Protein AF-A0A1A8Q5M9-F1 (afdb_monomer)

Foldseek 3Di:
DDDDDDDPDDPDDDDDDDDDDDDDDDDDDDDDDDDDPDDPPPPPPDDDDDVVVVVLVVLVVQLVVCVVVLVLVSNVVSLVVNCVVLVPPDPPCNVVSLVVNLVSVQSSLVSPPPRDPVNVVVSLVVSLVSDDVCNLVSLQVVLVVCVVVVNLVVSLVSLVVSLPDDDDDDDPVNVVSSVVSVVVNVVSVVVVVVVVVVVVD

Organism: NCBI:txid451742

Solvent-accessible surface area (backbone atoms only — not comparable to full-atom values): 12648 Å² total; per-residue (Å²): 136,89,82,89,76,89,84,90,73,83,94,78,80,86,86,80,81,88,83,89,87,88,86,85,89,83,84,90,81,91,75,91,72,84,84,68,88,73,78,75,76,89,73,68,88,72,80,86,70,57,71,66,61,53,52,51,52,52,48,53,51,51,27,52,53,25,51,77,68,69,35,31,67,62,20,48,60,47,53,71,65,54,61,66,62,76,70,54,88,49,87,84,62,46,62,64,53,52,53,50,51,48,54,50,52,51,55,36,47,77,63,28,97,79,60,43,73,67,59,51,51,54,49,51,55,56,52,39,72,72,36,80,89,50,24,67,58,48,42,52,52,50,26,52,56,30,47,78,72,68,37,55,69,62,23,39,50,45,31,54,56,54,64,70,62,82,78,82,82,81,44,75,70,54,49,55,50,48,52,50,39,52,53,52,33,54,49,48,53,49,53,55,50,52,52,58,53,58,77,72,108

Mean predicted aligned error: 15.14 Å

InterPro domains:
  IPR039495 TATA box-binding protein-associated factor RNA polymerase I subunit A [PF14929] (65-199)
  IPR052669 SL1/TIF-IB Complex Component [PTHR32122] (44-199)

pLDDT: mean 73.18, std 22.23, range [27.75, 96.19]

Secondary structure (DSSP, 8-state):
----------------------------------------------S---HHHHHHHHHHHHHHHHHHTT-HHHHHHHHHHGGGGGG---TTTHHHHHHHHHHHHHHHHHH-TT--HHHHHHHHHHHHTT-HHHHHHHHHHHHHHHHHTT-HHHHHHHHHHHHH---SS--HHHHHHHHHHHHHHHHHHHHHHHHHHHTT-

Sequence (201 aa):
MADLNDQVRDFSTVKNLDDGSDSSDRSCRKGHKSTLPLVKPLSVEMDKETGFRRSVQMCLEHIREAMLRHKWQEAADYMASYPQVLEDRNGATAVPYKEVVWRICTEILHHHPRATMESCNITYERMKHSGVKLYLTICLEHCFHLLLNGQMEEAKLQLSVAESWRYGKESATQHHKVQLIQAYRSLLDYIIWCDKRRTRS

Nearest PDB structures (foldseek):
  7wzb-assembly1_B  TM=4.831E-01  e=7.922E-02  Salmonella enterica subsp. enterica serovar Typhimurium str. LT2
  8bbe-assembly1_D  TM=4.565E-01  e=7.261E-01  Homo sapiens
  9e8q-assembly1_X  TM=3.858E-01  e=1.743E+00  Homo sapiens
  5ln3-assembly1_Q  TM=4.090E-01  e=1.280E+00  Homo sapiens
  8amz-assembly1_Q  TM=4.378E-01  e=5.144E+00  Spinacia oleracea

Radius of gyration: 25.18 Å; Cα contacts (8 Å, |Δi|>4): 103; chains: 1; bounding box: 59×55×72 Å

Structure (mmCIF, N/CA/C/O backbone):
data_AF-A0A1A8Q5M9-F1
#
_entry.id   AF-A0A1A8Q5M9-F1
#
loop_
_atom_site.group_PDB
_atom_site.id
_atom_site.type_symbol
_atom_site.label_atom_id
_atom_site.label_alt_id
_atom_site.label_comp_id
_atom_site.label_asym_id
_atom_site.label_entity_id
_atom_site.label_seq_id
_atom_site.pdbx_PDB_ins_code
_atom_site.Cartn_x
_atom_site.Cartn_y
_atom_site.Cartn_z
_atom_site.occupancy
_atom_site.B_iso_or_equiv
_atom_site.auth_seq_id
_atom_site.auth_comp_id
_atom_site.auth_asym_id
_atom_site.auth_atom_id
_atom_site.pdbx_PDB_model_num
ATOM 1 N N . MET A 1 1 ? 32.186 -30.981 33.862 1.00 32.88 1 MET A N 1
ATOM 2 C CA . MET A 1 1 ? 31.806 -30.217 35.066 1.00 32.88 1 MET A CA 1
ATOM 3 C C . MET A 1 1 ? 30.599 -29.379 34.675 1.00 32.88 1 MET A C 1
ATOM 5 O O . MET A 1 1 ? 30.730 -28.617 33.731 1.00 32.88 1 MET A O 1
ATOM 9 N N . ALA A 1 2 ? 29.479 -29.605 35.369 1.00 35.59 2 ALA A N 1
ATOM 10 C CA . ALA A 1 2 ? 28.149 -28.991 35.246 1.00 35.59 2 ALA A CA 1
ATOM 11 C C . ALA A 1 2 ? 27.324 -29.270 33.967 1.00 35.59 2 ALA A C 1
ATOM 13 O O . ALA A 1 2 ? 27.663 -28.870 32.859 1.00 35.59 2 ALA A O 1
ATOM 14 N N . ASP A 1 3 ? 26.229 -29.975 34.235 1.00 30.77 3 ASP A N 1
ATOM 15 C CA . ASP A 1 3 ? 25.086 -30.398 33.429 1.00 30.77 3 ASP A CA 1
ATOM 16 C C . ASP A 1 3 ? 23.878 -29.487 33.765 1.00 30.77 3 ASP A C 1
ATOM 18 O O . ASP A 1 3 ? 23.966 -28.702 34.714 1.00 30.77 3 ASP A O 1
ATOM 22 N N . LEU A 1 4 ? 22.750 -29.714 33.078 1.00 32.34 4 LEU A N 1
ATOM 23 C CA . LEU A 1 4 ? 21.374 -29.231 33.316 1.00 32.34 4 LEU A CA 1
ATOM 24 C C . LEU A 1 4 ? 21.011 -27.858 32.723 1.00 32.34 4 LEU A C 1
ATOM 26 O O . LEU A 1 4 ? 21.769 -26.903 32.813 1.00 32.34 4 LEU A O 1
ATOM 30 N N . ASN A 1 5 ? 19.799 -27.593 32.240 1.00 29.27 5 ASN A N 1
ATOM 31 C CA . ASN A 1 5 ? 18.652 -28.365 31.757 1.00 29.27 5 ASN A CA 1
ATOM 32 C C . ASN A 1 5 ? 17.639 -27.285 31.312 1.00 29.27 5 ASN A C 1
ATOM 34 O O . ASN A 1 5 ? 17.534 -26.250 31.966 1.00 29.27 5 ASN A O 1
ATOM 38 N N . ASP A 1 6 ? 16.903 -27.553 30.240 1.00 32.25 6 ASP A N 1
ATOM 39 C CA . ASP A 1 6 ? 15.482 -27.223 30.066 1.00 32.25 6 ASP A CA 1
ATOM 40 C C . ASP A 1 6 ? 14.952 -25.793 30.348 1.00 32.25 6 ASP A C 1
ATOM 42 O O . ASP A 1 6 ? 14.817 -25.343 31.489 1.00 32.25 6 ASP A O 1
ATOM 46 N N . GLN A 1 7 ? 14.500 -25.120 29.282 1.00 37.94 7 GLN A N 1
ATOM 47 C CA . GLN A 1 7 ? 13.365 -24.195 29.376 1.00 37.94 7 GLN A CA 1
ATOM 48 C C . GLN A 1 7 ? 12.666 -24.019 28.017 1.00 37.94 7 GLN A C 1
ATOM 50 O O . GLN A 1 7 ? 12.631 -22.939 27.430 1.00 37.94 7 GLN A O 1
ATOM 55 N N . VAL A 1 8 ? 12.061 -25.101 27.522 1.00 37.09 8 VAL A N 1
ATOM 56 C CA . VAL A 1 8 ? 10.823 -24.978 26.740 1.00 37.09 8 VAL A CA 1
ATOM 57 C C . VAL A 1 8 ? 9.700 -25.003 27.768 1.00 37.09 8 VAL A C 1
ATOM 59 O O . VAL A 1 8 ? 9.365 -26.057 28.298 1.00 37.09 8 VAL A O 1
ATOM 62 N N . ARG A 1 9 ? 9.161 -23.833 28.124 1.00 31.95 9 ARG A N 1
ATOM 63 C CA . ARG A 1 9 ? 8.032 -23.751 29.056 1.00 31.95 9 ARG A CA 1
ATOM 64 C C . ARG A 1 9 ? 6.846 -23.065 28.399 1.00 31.95 9 ARG A C 1
ATOM 66 O O . ARG A 1 9 ? 6.857 -21.860 28.162 1.00 31.95 9 ARG A O 1
ATOM 73 N N . ASP A 1 10 ? 5.850 -23.899 28.126 1.00 27.75 10 ASP A N 1
ATOM 74 C CA . ASP A 1 10 ? 4.465 -23.569 27.821 1.00 27.75 10 ASP A CA 1
ATOM 75 C C . ASP A 1 10 ? 3.952 -22.377 28.634 1.00 27.75 10 ASP A C 1
ATOM 77 O O . ASP A 1 10 ? 3.966 -22.382 29.868 1.00 27.75 10 ASP A O 1
ATOM 81 N N . PHE A 1 11 ? 3.395 -21.387 27.938 1.00 30.17 11 PHE A N 1
ATOM 82 C CA . PHE A 1 11 ? 2.503 -20.400 28.538 1.00 30.17 11 PHE A CA 1
ATOM 83 C C . PHE A 1 11 ? 1.057 -20.888 28.423 1.00 30.17 11 PHE A C 1
ATOM 85 O O . PHE A 1 11 ? 0.265 -20.400 27.622 1.00 30.17 11 PHE A O 1
ATOM 92 N N . SER A 1 12 ? 0.697 -21.848 29.270 1.00 31.64 12 SER A N 1
ATOM 93 C CA . SER A 1 12 ? -0.701 -22.111 29.608 1.00 31.64 12 SER A CA 1
ATOM 94 C C . SER A 1 12 ? -0.810 -22.575 31.056 1.00 31.64 12 SER A C 1
ATOM 96 O O . SER A 1 12 ? -0.779 -23.765 31.354 1.00 31.64 12 SER A O 1
ATOM 98 N N . THR A 1 13 ? -0.943 -21.633 31.987 1.00 30.05 13 THR A N 1
ATOM 99 C CA . THR A 1 13 ? -1.505 -21.911 33.315 1.00 30.05 13 THR A CA 1
ATOM 100 C C . THR A 1 13 ? -2.161 -20.640 33.849 1.00 30.05 13 THR A C 1
ATOM 102 O O . THR A 1 13 ? -1.522 -19.819 34.500 1.00 30.05 13 THR A O 1
ATOM 105 N N . VAL A 1 14 ? -3.456 -20.479 33.574 1.00 35.31 14 VAL A N 1
ATOM 106 C CA . VAL A 1 14 ? -4.343 -19.704 34.449 1.00 35.31 14 VAL A CA 1
ATOM 107 C C . VAL A 1 14 ? -4.934 -20.712 35.425 1.00 35.31 14 VAL A C 1
ATOM 109 O O . VAL A 1 14 ? -5.706 -21.587 35.041 1.00 35.31 14 VAL A O 1
ATOM 112 N N . LYS A 1 15 ? -4.491 -20.627 36.677 1.00 31.91 15 LYS A N 1
ATOM 113 C CA . LYS A 1 15 ? -4.998 -21.405 37.804 1.00 31.91 15 LYS A CA 1
ATOM 114 C C . LYS A 1 15 ? -6.204 -20.653 38.368 1.00 31.91 15 LYS A C 1
ATOM 116 O O . LYS A 1 15 ? -6.017 -19.605 38.973 1.00 31.91 15 LYS A O 1
ATOM 121 N N . ASN A 1 16 ? -7.405 -21.184 38.163 1.00 31.77 16 ASN A N 1
ATOM 122 C CA . ASN A 1 16 ? -8.579 -20.834 38.961 1.00 31.77 16 ASN A CA 1
ATOM 123 C C . ASN A 1 16 ? -8.826 -21.981 39.947 1.00 31.77 16 ASN A C 1
ATOM 125 O O . ASN A 1 16 ? -8.769 -23.150 39.563 1.00 31.77 16 ASN A O 1
ATOM 129 N N . LEU A 1 17 ? -9.006 -21.622 41.214 1.00 36.91 17 LEU A N 1
ATOM 130 C CA . LEU A 1 17 ? -9.397 -22.497 42.317 1.00 36.91 17 LEU A CA 1
ATOM 131 C C . LEU A 1 17 ? -10.910 -22.371 42.563 1.00 36.91 17 LEU A C 1
ATOM 133 O O . LEU A 1 17 ? -11.495 -21.357 42.181 1.00 36.91 17 LEU A O 1
ATOM 137 N N . ASP A 1 18 ? -11.432 -23.386 43.261 1.00 36.47 18 ASP A N 1
ATOM 138 C CA . ASP A 1 18 ? -12.775 -23.580 43.839 1.00 36.47 18 ASP A CA 1
ATOM 139 C C . ASP A 1 18 ? -13.879 -24.058 42.881 1.00 36.47 18 ASP A C 1
ATOM 141 O O . ASP A 1 18 ? -14.007 -23.573 41.763 1.00 36.47 18 ASP A O 1
ATOM 145 N N . ASP A 1 19 ? -14.735 -25.027 43.217 1.00 37.44 19 ASP A N 1
ATOM 146 C CA . ASP A 1 19 ? -14.956 -25.855 44.418 1.00 37.44 19 ASP A CA 1
ATOM 147 C C . ASP A 1 19 ? -15.785 -27.083 43.960 1.00 37.44 19 ASP A C 1
ATOM 149 O O . ASP A 1 19 ? -16.444 -27.036 42.916 1.00 37.44 19 ASP A O 1
ATOM 153 N N . GLY A 1 20 ? -15.701 -28.209 44.668 1.00 38.44 20 GLY A N 1
ATOM 154 C CA . GLY A 1 20 ? -16.233 -29.506 44.233 1.00 38.44 20 GLY A CA 1
ATOM 155 C C . GLY A 1 20 ? -17.737 -29.717 44.454 1.00 38.44 20 GLY A C 1
ATOM 156 O O . GLY A 1 20 ? -18.347 -29.076 45.298 1.00 38.44 20 GLY A O 1
ATOM 157 N N . SER A 1 21 ? -18.327 -30.678 43.730 1.00 42.91 21 SER A N 1
ATOM 158 C CA . SER A 1 21 ? -19.226 -31.706 44.289 1.00 42.91 21 SER A CA 1
ATOM 159 C C . SER A 1 21 ? -19.614 -32.746 43.226 1.00 42.91 21 SER A C 1
ATOM 161 O O . SER A 1 21 ? -19.643 -32.467 42.031 1.00 42.91 21 SER A O 1
ATOM 163 N N . ASP A 1 22 ? -19.863 -33.955 43.709 1.00 39.31 22 ASP A N 1
ATOM 164 C CA . ASP A 1 22 ? -19.863 -35.260 43.046 1.00 39.31 22 ASP A CA 1
ATOM 165 C C . ASP A 1 22 ? -21.234 -35.666 42.443 1.00 39.31 22 ASP A C 1
ATOM 167 O O . ASP A 1 22 ? -22.271 -35.112 42.812 1.00 39.31 22 ASP A O 1
ATOM 171 N N . SER A 1 23 ? -21.221 -36.719 41.608 1.00 39.75 23 SER A N 1
ATOM 172 C CA . SER A 1 23 ? -22.308 -37.689 41.330 1.00 39.75 23 SER A CA 1
ATOM 173 C C . SER A 1 23 ? -22.890 -37.800 39.898 1.00 39.75 23 SER A C 1
ATOM 175 O O . SER A 1 23 ? -23.807 -37.090 39.493 1.00 39.75 23 SER A O 1
ATOM 177 N N . SER A 1 24 ? -22.391 -38.840 39.212 1.00 38.19 24 SER A N 1
ATOM 178 C CA . SER A 1 24 ? -23.114 -39.973 38.581 1.00 38.19 24 SER A CA 1
ATOM 179 C C . SER A 1 24 ? -23.981 -39.822 37.307 1.00 38.19 24 SER A C 1
ATOM 181 O O . SER A 1 24 ? -25.087 -39.295 37.318 1.00 38.19 24 SER A O 1
ATOM 183 N N . ASP A 1 25 ? -23.490 -40.493 36.251 1.00 34.41 25 ASP A N 1
ATOM 184 C CA . ASP A 1 25 ? -24.157 -41.299 35.205 1.00 34.41 25 ASP A CA 1
ATOM 185 C C . ASP A 1 25 ? -25.451 -40.829 34.503 1.00 34.41 25 ASP A C 1
ATOM 187 O O . ASP A 1 25 ? -26.539 -40.855 35.075 1.00 34.41 25 ASP A O 1
ATOM 191 N N . ARG A 1 26 ? -25.369 -40.663 33.164 1.00 36.09 26 ARG A N 1
ATOM 192 C CA . ARG A 1 26 ? -26.078 -41.513 32.163 1.00 36.09 26 ARG A CA 1
ATOM 193 C C . ARG A 1 26 ? -25.866 -41.070 30.698 1.00 36.09 26 ARG A C 1
ATOM 195 O O . ARG A 1 26 ? -26.305 -40.014 30.269 1.00 36.09 26 ARG A O 1
ATOM 202 N N . SER A 1 27 ? -25.293 -41.997 29.923 1.00 37.00 27 SER A N 1
ATOM 203 C CA . SER A 1 27 ? -25.622 -42.403 28.539 1.00 37.00 27 SER A CA 1
ATOM 204 C C . SER A 1 27 ? -25.818 -41.368 27.406 1.00 37.00 27 SER A C 1
ATOM 206 O O . SER A 1 27 ? -26.839 -40.698 27.278 1.00 37.00 27 SER A O 1
ATOM 208 N N . CYS A 1 28 ? -24.895 -41.479 26.442 1.00 36.81 28 CYS A N 1
ATOM 209 C CA . CYS A 1 28 ? -24.876 -41.004 25.054 1.00 36.81 28 CYS A CA 1
ATOM 210 C C . CYS A 1 28 ? -26.212 -40.969 24.277 1.00 36.81 28 CYS A C 1
ATOM 212 O O . CYS A 1 28 ? -26.865 -41.995 24.092 1.00 36.81 28 CYS A O 1
ATOM 214 N N . ARG A 1 29 ? -26.466 -39.836 23.601 1.00 37.72 29 ARG A N 1
ATOM 215 C CA . ARG A 1 29 ? -27.081 -39.782 22.259 1.00 37.72 29 ARG A CA 1
ATOM 216 C C . ARG A 1 29 ? -26.337 -38.754 21.396 1.00 37.72 29 ARG A C 1
ATOM 218 O O . ARG A 1 29 ? -26.446 -37.552 21.610 1.00 37.72 29 ARG A O 1
ATOM 225 N N . LYS A 1 30 ? -25.548 -39.246 20.433 1.00 37.22 30 LYS A N 1
ATOM 226 C CA . LYS A 1 30 ? -24.819 -38.446 19.435 1.00 37.22 30 LYS A CA 1
ATOM 227 C C . LYS A 1 30 ? -25.792 -37.936 18.368 1.00 37.22 30 LYS A C 1
ATOM 229 O O . LYS A 1 30 ? -26.265 -38.715 17.550 1.00 37.22 30 LYS A O 1
ATOM 234 N N . GLY A 1 31 ? -26.047 -36.631 18.357 1.00 36.44 31 GLY A N 1
ATOM 235 C CA . GLY A 1 31 ? -26.540 -35.910 17.184 1.00 36.44 31 GLY A CA 1
ATOM 236 C C . GLY A 1 31 ? -25.404 -35.055 16.634 1.00 36.44 31 GLY A C 1
ATOM 237 O O . GLY A 1 31 ? -24.996 -34.095 17.284 1.00 36.44 31 GLY A O 1
ATOM 238 N N . HIS A 1 32 ? -24.859 -35.417 15.472 1.00 41.31 32 HIS A N 1
ATOM 239 C CA . HIS A 1 32 ? -23.840 -34.621 14.790 1.00 41.31 32 HIS A CA 1
ATOM 240 C C . HIS A 1 32 ? -24.455 -33.294 14.327 1.00 41.31 32 HIS A C 1
ATOM 242 O O . HIS A 1 32 ? -25.213 -33.258 13.361 1.00 41.31 32 HIS A O 1
ATOM 248 N N . LYS A 1 33 ? -24.123 -32.199 15.016 1.00 43.91 33 LYS A N 1
ATOM 249 C CA . LYS A 1 33 ? -24.292 -30.839 14.500 1.00 43.91 33 LYS A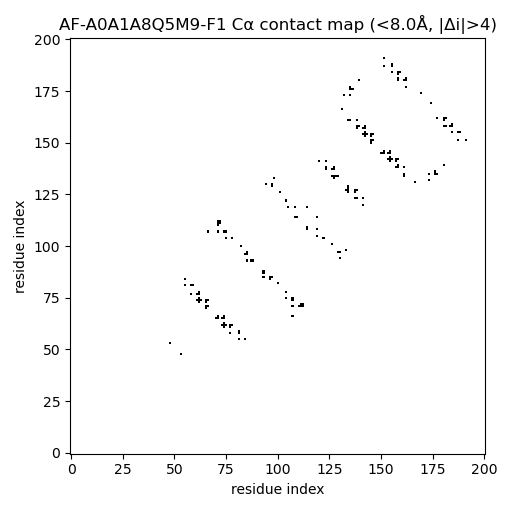 CA 1
ATOM 250 C C . LYS A 1 33 ? -22.951 -30.415 13.911 1.00 43.91 33 LYS A C 1
ATOM 252 O O . LYS A 1 33 ? -21.936 -30.454 14.598 1.00 43.91 33 LYS A O 1
ATOM 257 N N . SER A 1 34 ? -22.943 -30.080 12.626 1.00 39.75 34 SER A N 1
ATOM 258 C CA . SER A 1 34 ? -21.775 -29.562 11.917 1.00 39.75 34 SER A CA 1
ATOM 259 C C . SER A 1 34 ? -21.336 -28.234 12.539 1.00 39.75 34 SER A C 1
ATOM 261 O O . SER A 1 34 ? -22.009 -27.215 12.382 1.00 39.75 34 SER A O 1
ATOM 263 N N . THR A 1 35 ? -20.217 -28.255 13.257 1.00 41.69 35 THR A N 1
ATOM 264 C CA . THR A 1 35 ? -19.588 -27.074 13.854 1.00 41.69 35 THR A CA 1
ATOM 265 C C . THR A 1 35 ? -18.848 -26.291 12.771 1.00 41.69 35 THR A C 1
ATOM 267 O O . THR A 1 35 ? -17.643 -26.439 12.592 1.00 41.69 35 THR A O 1
ATOM 270 N N . LEU A 1 36 ? -19.568 -25.455 12.025 1.00 45.00 36 LEU A N 1
ATOM 271 C CA . LEU A 1 36 ? -18.945 -24.279 11.421 1.00 45.00 36 LEU A CA 1
ATOM 272 C C . LEU A 1 36 ? -18.659 -23.284 12.559 1.00 45.00 36 LEU A C 1
ATOM 274 O O . LEU A 1 36 ? -19.506 -23.150 13.449 1.00 45.00 36 LEU A O 1
ATOM 278 N N . PRO A 1 37 ? -17.500 -22.603 12.587 1.00 41.75 37 PRO A N 1
ATOM 279 C CA . PRO A 1 37 ? -17.214 -21.628 13.628 1.00 41.75 37 PRO A CA 1
ATOM 280 C C . PRO A 1 37 ? -18.185 -20.451 13.489 1.00 41.75 37 PRO A C 1
ATOM 282 O O . PRO A 1 37 ? -18.029 -19.575 12.641 1.00 41.75 37 PRO A O 1
ATOM 285 N N . LEU A 1 38 ? -19.220 -20.465 14.328 1.00 49.97 38 LEU A N 1
ATOM 286 C CA . LEU A 1 38 ? -20.135 -19.355 14.526 1.00 49.97 38 LEU A CA 1
ATOM 287 C C . LEU A 1 38 ? -19.316 -18.192 15.090 1.00 49.97 38 LEU A C 1
ATOM 289 O O . LEU A 1 38 ? -18.840 -18.245 16.226 1.00 49.97 38 LEU A O 1
ATOM 293 N N . VAL A 1 39 ? -19.118 -17.167 14.263 1.00 44.94 39 VAL A N 1
ATOM 294 C CA . VAL A 1 39 ? -18.532 -15.889 14.667 1.00 44.94 39 VAL A CA 1
ATOM 295 C C . VAL A 1 39 ? -19.320 -15.395 15.875 1.00 44.94 39 VAL A C 1
ATOM 297 O O . VAL A 1 39 ? -20.513 -15.115 15.766 1.00 44.94 39 VAL A O 1
ATOM 300 N N . LYS A 1 40 ? -18.668 -15.331 17.040 1.00 36.97 40 LYS A N 1
ATOM 301 C CA . LYS A 1 40 ? -19.260 -14.709 18.224 1.00 36.97 40 LYS A CA 1
ATOM 302 C C . LYS A 1 40 ? -19.557 -13.249 17.870 1.00 36.97 40 LYS A C 1
ATOM 304 O O . LYS A 1 40 ? -18.618 -12.552 17.476 1.00 36.97 40 LYS A O 1
ATOM 309 N N . PRO A 1 41 ? -20.806 -12.768 17.991 1.00 40.12 41 PRO A N 1
ATOM 310 C CA . PRO A 1 41 ? -21.040 -11.338 17.952 1.00 40.12 41 PRO A CA 1
ATOM 311 C C . PRO A 1 41 ? -20.251 -10.725 19.111 1.00 40.12 41 PRO A C 1
ATOM 313 O O . PRO A 1 41 ? -20.344 -11.175 20.253 1.00 40.12 41 PRO A O 1
ATOM 316 N N . LEU A 1 42 ? -19.434 -9.723 18.801 1.00 41.59 42 LEU A N 1
ATOM 317 C CA . LEU A 1 42 ? -18.805 -8.843 19.780 1.00 41.59 42 LEU A CA 1
ATOM 318 C C . LEU A 1 42 ? -19.899 -7.954 20.397 1.00 41.59 42 LEU A C 1
ATOM 320 O O . LEU A 1 42 ? -19.913 -6.751 20.195 1.00 41.59 42 LEU A O 1
ATOM 324 N N . SER A 1 43 ? -20.856 -8.537 21.123 1.00 43.47 43 SER A N 1
ATOM 325 C CA . SER A 1 43 ? -21.715 -7.770 22.025 1.00 43.47 43 SER A CA 1
ATOM 326 C C . SER A 1 43 ? -21.092 -7.831 23.412 1.00 43.47 43 SER A C 1
ATOM 328 O O . SER A 1 43 ? -21.506 -8.598 24.281 1.00 43.47 43 SER A O 1
ATOM 330 N N . VAL A 1 44 ? -20.031 -7.052 23.594 1.00 41.75 44 VAL A N 1
ATOM 331 C CA . VAL A 1 44 ? -19.704 -6.575 24.935 1.00 41.75 44 VAL A CA 1
ATOM 332 C C . VAL A 1 44 ? -20.807 -5.576 25.277 1.00 41.75 44 VAL A C 1
ATOM 334 O O . VAL A 1 44 ? -21.117 -4.707 24.467 1.00 41.75 44 VAL A O 1
ATOM 337 N N . GLU A 1 45 ? -21.468 -5.751 26.419 1.00 44.16 45 GLU A N 1
ATOM 338 C CA . GLU A 1 45 ? -22.417 -4.773 26.948 1.00 44.16 45 GLU A CA 1
ATOM 339 C C . GLU A 1 45 ? -21.702 -3.424 27.082 1.00 44.16 45 GLU A C 1
ATOM 341 O O . GLU A 1 45 ? -20.705 -3.298 27.792 1.00 44.16 45 GLU A O 1
ATOM 346 N N . MET A 1 46 ? -22.165 -2.428 26.328 1.00 39.16 46 MET A N 1
ATOM 347 C CA . MET A 1 46 ? -21.512 -1.126 26.239 1.00 39.16 46 MET A CA 1
ATOM 348 C C . MET A 1 46 ? -22.244 -0.117 27.107 1.00 39.16 46 MET A C 1
ATOM 350 O O . MET A 1 46 ? -23.290 0.422 26.733 1.00 39.16 46 MET A O 1
ATOM 354 N N . ASP A 1 47 ? -21.636 0.166 28.254 1.00 42.97 47 ASP A N 1
ATOM 355 C CA . ASP A 1 47 ? -21.843 1.403 28.992 1.00 42.97 47 ASP A CA 1
ATOM 356 C C . ASP A 1 47 ? -21.675 2.605 28.046 1.00 42.97 47 ASP A C 1
ATOM 358 O O . ASP A 1 47 ? -20.637 2.778 27.410 1.00 42.97 47 ASP A O 1
ATOM 362 N N . LYS A 1 48 ? -22.748 3.401 27.936 1.00 50.53 48 LYS A N 1
ATOM 363 C CA . LYS A 1 48 ? -22.898 4.706 27.255 1.00 50.53 48 LYS A CA 1
ATOM 364 C C . LYS A 1 48 ? -21.716 5.148 26.375 1.00 50.53 48 LYS A C 1
ATOM 366 O O . LYS A 1 48 ? -20.969 6.065 26.719 1.00 50.53 48 LYS A O 1
ATOM 371 N N . GLU A 1 49 ? -21.604 4.566 25.186 1.00 54.06 49 GLU A N 1
ATOM 372 C CA . GLU A 1 49 ? -20.747 5.124 24.143 1.00 54.06 49 GLU A CA 1
ATOM 373 C C . GLU A 1 49 ? -21.278 6.465 23.626 1.00 54.06 49 GLU A C 1
ATOM 375 O O . GLU A 1 49 ? -22.480 6.663 23.438 1.00 54.06 49 GLU A O 1
ATOM 380 N N . THR A 1 50 ? -20.359 7.394 23.359 1.00 63.78 50 THR A N 1
ATOM 381 C CA . THR A 1 50 ? -20.656 8.659 22.686 1.00 63.78 50 THR A CA 1
ATOM 382 C C . THR A 1 50 ? -21.209 8.382 21.283 1.00 63.78 50 THR A C 1
ATOM 384 O O . THR A 1 50 ? -20.733 7.487 20.586 1.00 63.78 50 THR A O 1
ATOM 387 N N . GLY A 1 51 ? -22.206 9.158 20.838 1.00 71.50 51 GLY A N 1
ATOM 388 C CA . GLY A 1 51 ? -22.900 8.918 19.560 1.00 71.50 51 GLY A CA 1
ATOM 389 C C . GLY A 1 51 ? -21.972 8.798 18.341 1.00 71.50 51 GLY A C 1
ATOM 390 O O . GLY A 1 51 ? -22.270 8.032 17.430 1.00 71.50 51 GLY A O 1
ATOM 391 N N . PHE A 1 52 ? -20.815 9.471 18.372 1.00 72.88 52 PHE A N 1
ATOM 392 C CA . PHE A 1 52 ? -19.780 9.387 17.337 1.00 72.88 52 PHE A CA 1
ATOM 393 C C . PHE A 1 52 ? -19.136 7.995 17.230 1.00 72.88 52 PHE A C 1
ATOM 395 O O . PHE A 1 52 ? -19.008 7.466 16.130 1.00 72.88 52 PHE A O 1
ATOM 402 N N . ARG A 1 53 ? -18.774 7.349 18.349 1.00 75.25 53 ARG A N 1
ATOM 403 C CA . ARG A 1 53 ? -18.207 5.987 18.298 1.00 75.25 53 ARG A CA 1
ATOM 404 C C . ARG A 1 53 ? -19.211 4.980 17.753 1.00 75.25 53 ARG A C 1
ATOM 406 O O . ARG A 1 53 ? -18.864 4.161 16.905 1.00 75.25 53 ARG A O 1
ATOM 413 N N . ARG A 1 54 ? -20.479 5.134 18.134 1.00 79.81 54 ARG A N 1
ATOM 414 C CA . ARG A 1 54 ? -21.568 4.309 17.611 1.00 79.81 54 ARG A CA 1
ATOM 415 C C . ARG A 1 54 ? -21.755 4.483 16.102 1.00 79.81 54 ARG A C 1
ATOM 417 O O . ARG A 1 54 ? -21.898 3.490 15.397 1.00 79.81 54 ARG A O 1
ATOM 424 N N . SER A 1 55 ? -21.728 5.714 15.583 1.00 81.31 55 SER A N 1
ATOM 425 C CA . SER A 1 55 ? -21.837 5.952 14.134 1.00 81.31 55 SER A CA 1
ATOM 426 C C . SER A 1 55 ? -20.646 5.400 13.354 1.00 81.31 55 SER A C 1
ATOM 428 O O . SER A 1 55 ? -20.820 4.858 12.266 1.00 81.31 55 SER A O 1
ATOM 430 N N . VAL A 1 56 ? -19.447 5.487 13.928 1.00 80.62 56 VAL A N 1
ATOM 431 C CA . VAL A 1 56 ? -18.220 4.925 13.354 1.00 80.62 56 VAL A CA 1
ATOM 432 C C . VAL A 1 56 ? -18.299 3.405 13.255 1.00 80.62 56 VAL A C 1
ATOM 434 O O . VAL A 1 56 ? -18.009 2.842 12.200 1.00 80.62 56 VAL A O 1
ATOM 437 N N . GLN A 1 57 ? -18.744 2.752 14.327 1.00 82.75 57 GLN A N 1
ATOM 438 C CA . GLN A 1 57 ? -18.925 1.306 14.366 1.00 82.75 57 GLN A CA 1
ATOM 439 C C . GLN A 1 57 ? -19.958 0.839 13.330 1.00 82.75 57 GLN A C 1
ATOM 441 O O . GLN A 1 57 ? -19.687 -0.091 12.572 1.00 82.75 57 GLN A O 1
ATOM 446 N N . MET A 1 58 ? -21.098 1.532 13.221 1.00 86.56 58 MET A N 1
ATOM 447 C CA . MET A 1 58 ? -22.105 1.235 12.192 1.00 86.56 58 MET A CA 1
ATOM 448 C C . MET A 1 58 ? -21.555 1.423 10.771 1.00 86.56 58 MET A C 1
ATOM 450 O O . MET A 1 58 ? -21.826 0.608 9.893 1.00 86.56 58 MET A O 1
ATOM 454 N N . CYS A 1 59 ? -20.750 2.4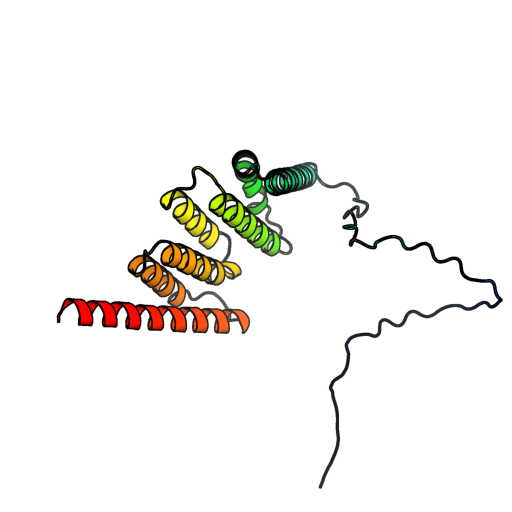64 10.528 1.00 88.44 59 CYS A N 1
ATOM 455 C CA . CYS A 1 59 ? -20.116 2.676 9.225 1.00 88.44 59 CYS A CA 1
ATOM 456 C C . CYS A 1 59 ? -19.173 1.516 8.860 1.00 88.44 59 CYS A C 1
ATOM 458 O O . CYS A 1 59 ? -19.247 0.991 7.750 1.00 88.44 59 CYS A O 1
ATOM 460 N N . LEU A 1 60 ? -18.355 1.042 9.808 1.00 88.38 60 LEU A N 1
ATOM 461 C CA . LEU A 1 60 ? -17.488 -0.122 9.597 1.00 88.38 60 LEU A CA 1
ATOM 462 C C . LEU A 1 60 ? -18.285 -1.396 9.276 1.00 88.38 60 LEU A C 1
ATOM 464 O O . LEU A 1 60 ? -17.886 -2.176 8.410 1.00 88.38 60 LEU A O 1
ATOM 468 N N . GLU A 1 61 ? -19.409 -1.609 9.959 1.00 90.81 61 GLU A N 1
ATOM 469 C CA . GLU A 1 61 ? -20.301 -2.745 9.708 1.00 90.81 61 GLU A CA 1
ATOM 470 C C . GLU A 1 61 ? -20.905 -2.693 8.302 1.00 90.81 61 GLU A C 1
ATOM 472 O O . GLU A 1 61 ? -20.875 -3.703 7.595 1.00 90.81 61 GLU A O 1
ATOM 477 N N . HIS A 1 62 ? -21.355 -1.518 7.854 1.00 92.75 62 HIS A N 1
ATOM 478 C CA . HIS A 1 62 ? -21.852 -1.325 6.491 1.00 92.75 62 HIS A CA 1
ATOM 479 C C . HIS A 1 62 ? -20.772 -1.555 5.432 1.00 92.75 62 HIS A C 1
ATOM 481 O O . HIS A 1 62 ? -21.030 -2.241 4.442 1.00 92.75 62 HIS A O 1
ATOM 487 N N . ILE A 1 63 ? -19.547 -1.064 5.654 1.00 92.94 63 ILE A N 1
ATOM 488 C CA . ILE A 1 63 ? -18.414 -1.332 4.755 1.00 92.94 63 ILE A CA 1
ATOM 489 C C . ILE A 1 63 ? -18.172 -2.839 4.655 1.00 92.94 63 ILE A C 1
ATOM 491 O O . ILE A 1 63 ? -18.121 -3.394 3.556 1.00 92.94 63 ILE A O 1
ATOM 495 N N . ARG A 1 64 ? -18.074 -3.521 5.800 1.00 93.69 64 ARG A N 1
ATOM 496 C CA . ARG A 1 64 ? -17.849 -4.968 5.854 1.00 93.69 64 ARG A CA 1
ATOM 497 C C . ARG A 1 64 ? -18.959 -5.735 5.135 1.00 93.69 64 ARG A C 1
ATOM 499 O O . ARG A 1 64 ? -18.668 -6.672 4.394 1.00 93.69 64 ARG A O 1
ATOM 506 N N . GLU A 1 65 ? -20.218 -5.369 5.346 1.00 96.19 65 GLU A N 1
ATOM 507 C CA . GLU A 1 65 ? -21.355 -6.011 4.689 1.00 96.19 65 GLU A CA 1
ATOM 508 C C . GLU A 1 65 ? -21.340 -5.796 3.169 1.00 96.19 65 GLU A C 1
ATOM 510 O O . GLU A 1 65 ? -21.557 -6.745 2.411 1.00 96.19 65 GLU A O 1
ATOM 515 N N . ALA A 1 66 ? -21.032 -4.581 2.712 1.00 95.31 66 ALA A N 1
ATOM 516 C CA . ALA A 1 66 ? -20.905 -4.270 1.292 1.00 95.31 66 ALA A CA 1
ATOM 517 C C . ALA A 1 66 ? -19.768 -5.071 0.633 1.00 95.31 66 ALA A C 1
ATOM 519 O O . ALA A 1 66 ? -19.973 -5.656 -0.433 1.00 95.31 66 ALA A O 1
ATOM 520 N N . MET A 1 67 ? -18.610 -5.186 1.295 1.00 94.75 67 MET A N 1
ATOM 521 C CA . MET A 1 67 ? -17.484 -6.008 0.830 1.00 94.75 67 MET A CA 1
ATOM 522 C C . MET A 1 67 ? -17.858 -7.494 0.732 1.00 94.75 67 MET A C 1
ATOM 524 O O . MET A 1 67 ? -17.610 -8.120 -0.295 1.00 94.75 67 MET A O 1
ATOM 528 N N . LEU A 1 68 ? -18.524 -8.055 1.751 1.00 95.12 68 LEU A N 1
ATOM 529 C CA . LEU A 1 68 ? -18.974 -9.458 1.746 1.00 95.12 68 LEU A CA 1
ATOM 530 C C . LEU A 1 68 ? -19.997 -9.757 0.641 1.00 95.12 68 LEU A C 1
ATOM 532 O O . LEU A 1 68 ? -20.101 -10.891 0.182 1.00 95.12 68 LEU A O 1
ATOM 536 N N . ARG A 1 69 ? -20.753 -8.745 0.206 1.00 96.12 69 ARG A N 1
ATOM 537 C CA . ARG A 1 69 ? -21.712 -8.835 -0.904 1.00 96.12 69 ARG A CA 1
ATOM 538 C C . ARG A 1 69 ? -21.095 -8.477 -2.264 1.00 96.12 69 ARG A C 1
ATOM 540 O O . ARG A 1 69 ? -21.840 -8.346 -3.231 1.00 96.12 69 ARG A O 1
ATOM 547 N N . HIS A 1 70 ? -19.772 -8.295 -2.348 1.00 93.00 70 HIS A N 1
ATOM 548 C CA . HIS A 1 70 ? -19.041 -7.851 -3.545 1.00 93.00 70 HIS A CA 1
ATOM 549 C C . HIS A 1 70 ? -19.534 -6.515 -4.132 1.00 93.00 70 HIS A C 1
ATOM 551 O O . HIS A 1 70 ? -19.364 -6.231 -5.320 1.00 93.00 70 HIS A O 1
ATOM 557 N N . LYS A 1 71 ? -20.145 -5.663 -3.304 1.00 93.44 71 LYS A N 1
ATOM 558 C CA . LYS A 1 71 ? -20.622 -4.335 -3.699 1.00 93.44 71 LYS A CA 1
ATOM 559 C C . LYS A 1 71 ? -19.532 -3.291 -3.467 1.00 93.44 71 LYS A C 1
ATOM 561 O O . LYS A 1 71 ? -19.624 -2.449 -2.578 1.00 93.44 71 LYS A O 1
ATOM 566 N N . TRP A 1 72 ? -18.481 -3.357 -4.276 1.00 93.62 72 TRP A N 1
ATOM 567 C CA . TRP A 1 72 ? -17.253 -2.578 -4.071 1.00 93.62 72 TRP 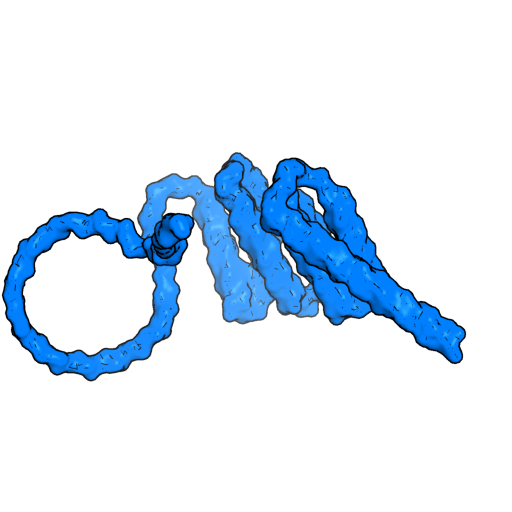A CA 1
ATOM 568 C C . TRP A 1 72 ? -17.435 -1.062 -4.194 1.00 93.62 72 TRP A C 1
ATOM 570 O O . TRP A 1 72 ? -16.788 -0.320 -3.466 1.00 93.62 72 TRP A O 1
ATOM 580 N N . GLN A 1 73 ? -18.340 -0.603 -5.065 1.00 91.19 73 GLN A N 1
ATOM 581 C CA . GLN A 1 73 ? -18.668 0.823 -5.188 1.00 91.19 73 GLN A CA 1
ATOM 582 C C . GLN A 1 73 ? -19.338 1.350 -3.910 1.00 91.19 73 GLN A C 1
ATOM 584 O O . GLN A 1 73 ? -18.913 2.357 -3.361 1.00 91.19 73 GLN A O 1
ATOM 589 N N . GLU A 1 74 ? -20.329 0.619 -3.396 1.00 91.19 74 GLU A N 1
ATOM 590 C CA . GLU A 1 74 ? -21.038 0.965 -2.157 1.00 91.19 74 GLU A CA 1
ATOM 591 C C . GLU A 1 74 ? -20.077 0.942 -0.952 1.00 91.19 74 GLU A C 1
ATOM 593 O O . GLU A 1 74 ? -20.082 1.852 -0.126 1.00 91.19 74 GLU A O 1
ATOM 598 N N . ALA A 1 75 ? -19.175 -0.046 -0.896 1.00 93.06 75 ALA A N 1
ATOM 599 C CA . ALA A 1 75 ? -18.116 -0.098 0.110 1.00 93.06 75 ALA A CA 1
ATOM 600 C C . ALA A 1 75 ? -17.172 1.116 0.029 1.00 93.06 75 ALA A C 1
ATOM 602 O O . ALA A 1 75 ? -16.814 1.672 1.066 1.00 93.06 75 ALA A O 1
ATOM 603 N N . ALA A 1 76 ? -16.787 1.546 -1.178 1.00 90.06 76 ALA A N 1
ATOM 604 C CA . ALA A 1 76 ? -15.942 2.722 -1.384 1.00 90.06 76 ALA A CA 1
ATOM 605 C C . ALA A 1 76 ? -16.633 4.018 -0.934 1.00 90.06 76 ALA A C 1
ATOM 607 O O . ALA A 1 76 ? -16.003 4.854 -0.285 1.00 90.06 76 ALA A O 1
ATOM 608 N N . ASP A 1 77 ? -17.928 4.158 -1.224 1.00 89.25 77 ASP A N 1
ATOM 609 C CA . ASP A 1 77 ? -18.719 5.329 -0.842 1.00 89.25 77 ASP A CA 1
ATOM 610 C C . ASP A 1 77 ? -18.831 5.441 0.688 1.00 89.25 77 ASP A C 1
ATOM 612 O O . ASP A 1 77 ? -18.584 6.508 1.257 1.00 89.25 77 ASP A O 1
ATOM 616 N N . TYR A 1 78 ? -19.096 4.328 1.387 1.00 89.12 78 TYR A N 1
ATOM 617 C CA . TYR A 1 78 ? -19.041 4.303 2.852 1.00 89.12 78 TYR A CA 1
ATOM 618 C C . TYR A 1 78 ? -17.630 4.610 3.373 1.00 89.12 78 TYR A C 1
ATOM 620 O O . TYR A 1 78 ? -17.463 5.414 4.298 1.00 89.12 78 TYR A O 1
ATOM 628 N N . MET A 1 79 ? -16.602 4.044 2.735 1.00 86.88 79 MET A N 1
ATOM 629 C CA . MET A 1 79 ? -15.203 4.248 3.108 1.00 86.88 79 MET A CA 1
ATOM 630 C C . MET A 1 79 ? -14.714 5.686 2.899 1.00 86.88 79 MET A C 1
ATOM 632 O O . MET A 1 79 ? -13.729 6.072 3.517 1.00 86.88 79 MET A O 1
ATOM 636 N N . ALA A 1 80 ? -15.389 6.515 2.098 1.00 83.81 80 ALA A N 1
ATOM 637 C CA . ALA A 1 80 ? -15.075 7.940 1.984 1.00 83.81 80 ALA A CA 1
ATOM 638 C C . ALA A 1 80 ? -15.440 8.732 3.257 1.00 83.81 80 ALA A C 1
ATOM 640 O O . ALA A 1 80 ? -14.816 9.752 3.551 1.00 83.81 80 ALA A O 1
ATOM 641 N N . SER A 1 81 ? -16.422 8.252 4.030 1.00 77.06 81 SER A N 1
ATOM 642 C CA . SER A 1 81 ? -16.905 8.885 5.270 1.00 77.06 81 SER A CA 1
ATOM 643 C C . SER A 1 81 ? -16.188 8.392 6.537 1.00 77.06 81 SER A C 1
ATOM 645 O O . SER A 1 81 ? -16.067 9.118 7.522 1.00 77.06 81 SER A O 1
ATOM 647 N N . TYR A 1 82 ? -15.651 7.172 6.491 1.00 76.00 82 TYR A N 1
ATOM 648 C CA . TYR A 1 82 ? -14.935 6.504 7.579 1.00 76.00 82 TYR A CA 1
ATOM 649 C C . TYR A 1 82 ? -13.578 7.117 8.019 1.00 76.00 82 TYR A C 1
ATOM 651 O O . TYR A 1 82 ? -13.224 6.965 9.190 1.00 76.00 82 TYR A O 1
ATOM 659 N N . PRO A 1 83 ? -12.792 7.843 7.191 1.00 66.12 83 PRO A N 1
ATOM 660 C CA . PRO A 1 83 ? -11.462 8.316 7.580 1.00 66.12 83 PRO A CA 1
ATOM 661 C C . PRO A 1 83 ? -11.486 9.366 8.695 1.00 66.12 83 PRO A C 1
ATOM 663 O O . PRO A 1 83 ? -10.464 9.564 9.341 1.00 66.12 83 PRO A O 1
ATOM 666 N N . GLN A 1 84 ? -12.640 9.983 8.979 1.00 64.25 84 GLN A N 1
ATOM 667 C CA . GLN A 1 84 ? -12.832 10.904 10.112 1.00 64.25 84 GLN A CA 1
ATOM 668 C C . GLN A 1 84 ? -12.510 10.246 11.470 1.00 64.25 84 GLN A C 1
ATOM 670 O O . GLN A 1 84 ? -12.157 10.919 12.431 1.00 64.25 84 GLN A O 1
ATOM 675 N N . VAL A 1 85 ? -12.539 8.911 11.541 1.00 63.38 85 VAL A N 1
ATOM 676 C CA . VAL A 1 85 ? -12.106 8.110 12.702 1.00 63.38 85 VAL A CA 1
ATOM 677 C C . VAL A 1 85 ? -10.611 8.240 12.979 1.00 63.38 85 VAL A C 1
ATOM 679 O O . VAL A 1 85 ? -10.175 8.126 14.122 1.00 63.38 85 VAL A O 1
ATOM 682 N N . LEU A 1 86 ? -9.806 8.479 11.939 1.00 57.66 86 LEU A N 1
ATOM 683 C CA . LEU A 1 86 ? -8.355 8.623 12.059 1.00 57.66 86 LEU A CA 1
ATOM 684 C C . LEU A 1 86 ? -7.943 9.932 12.742 1.00 57.66 86 LEU A C 1
ATOM 686 O O . LEU A 1 86 ? -6.795 10.043 13.182 1.00 57.66 86 LEU A O 1
ATOM 690 N N . GLU A 1 87 ? -8.859 10.898 12.835 1.00 61.22 87 GLU A N 1
ATOM 691 C CA . GLU A 1 87 ? -8.666 12.172 13.529 1.00 61.22 87 GLU A CA 1
ATOM 692 C C . GLU A 1 87 ? -8.928 12.062 15.042 1.00 61.22 87 GLU A C 1
ATOM 694 O O . GLU A 1 87 ? -8.537 12.959 15.793 1.00 61.22 87 GLU A O 1
ATOM 699 N N . ASP A 1 88 ? -9.528 10.958 15.519 1.00 56.25 88 ASP A N 1
ATOM 700 C CA . ASP A 1 88 ? -9.810 10.768 16.943 1.00 56.25 88 A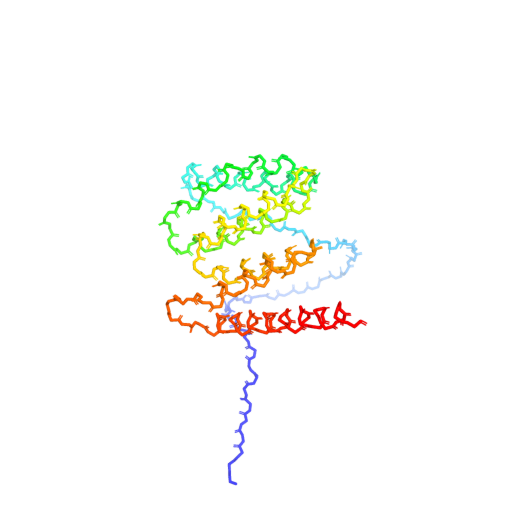SP A CA 1
ATOM 701 C C . ASP A 1 88 ? -8.499 10.543 17.721 1.00 56.25 88 ASP A C 1
ATOM 703 O O . ASP A 1 88 ? -7.806 9.523 17.616 1.00 56.25 88 ASP A O 1
ATOM 707 N N . ARG A 1 89 ? -8.124 11.569 18.489 1.00 50.50 89 ARG A N 1
ATOM 708 C CA . ARG A 1 89 ? -6.826 11.778 19.146 1.00 50.50 89 ARG A CA 1
ATOM 709 C C . ARG A 1 89 ? -6.655 10.901 20.393 1.00 50.50 89 ARG A C 1
ATOM 711 O O . ARG A 1 89 ? -6.163 11.372 21.412 1.00 50.50 89 ARG A O 1
ATOM 718 N N . ASN A 1 90 ? -7.043 9.627 20.355 1.00 55.34 90 ASN A N 1
ATOM 719 C CA . ASN A 1 90 ? -6.806 8.709 21.470 1.00 55.34 90 ASN A CA 1
ATOM 720 C C . ASN A 1 90 ? -5.635 7.763 21.157 1.00 55.34 90 ASN A C 1
ATOM 722 O O . ASN A 1 90 ? -5.730 6.816 20.376 1.00 55.34 90 ASN A O 1
ATOM 726 N N . GLY A 1 91 ? -4.481 8.057 21.765 1.00 55.41 91 GLY A N 1
ATOM 727 C CA . GLY A 1 91 ? -3.166 7.538 21.368 1.00 55.41 91 GLY A CA 1
ATOM 728 C C . GLY A 1 91 ? -2.927 6.033 21.550 1.00 55.41 91 GLY A C 1
ATOM 729 O O . GLY A 1 91 ? -1.948 5.523 21.009 1.00 55.41 91 GLY A O 1
ATOM 730 N N . ALA A 1 92 ? -3.797 5.312 22.266 1.00 54.78 92 ALA A N 1
ATOM 731 C CA . ALA A 1 92 ? -3.638 3.873 22.508 1.00 54.78 92 ALA A CA 1
ATOM 732 C C . ALA A 1 92 ? -4.347 2.992 21.461 1.00 54.78 92 ALA A C 1
ATOM 734 O O . ALA A 1 92 ? -3.822 1.947 21.084 1.00 54.78 92 ALA A O 1
ATOM 735 N N . THR A 1 93 ? -5.500 3.423 20.939 1.00 56.62 93 THR A N 1
ATOM 736 C CA . THR A 1 93 ? -6.299 2.661 19.961 1.00 56.62 93 THR A CA 1
ATOM 737 C C . THR A 1 93 ? -6.098 3.132 18.520 1.00 56.62 93 THR A C 1
ATOM 739 O O . THR A 1 93 ? -6.503 2.443 17.594 1.00 56.62 93 THR A O 1
ATOM 742 N N . ALA A 1 94 ? -5.432 4.266 18.286 1.00 60.41 94 ALA A N 1
ATOM 743 C CA . ALA A 1 94 ? -5.273 4.847 16.947 1.00 60.41 94 ALA A CA 1
ATOM 744 C C . ALA A 1 94 ? -4.444 3.997 15.958 1.00 60.41 94 ALA A C 1
ATOM 746 O O . ALA A 1 94 ? -4.613 4.118 14.747 1.00 60.41 94 ALA A O 1
ATOM 747 N N . VAL A 1 95 ? -3.530 3.146 16.441 1.00 59.31 95 VAL A N 1
ATOM 748 C CA . VAL A 1 95 ? -2.683 2.297 15.576 1.00 59.31 95 VAL A CA 1
ATOM 749 C C . VAL A 1 95 ? -3.482 1.188 14.873 1.00 59.31 95 VAL A C 1
ATOM 751 O O . VAL A 1 95 ? -3.384 1.121 13.647 1.00 59.31 95 VAL A O 1
ATOM 754 N N . PRO A 1 96 ? -4.287 0.354 15.567 1.00 68.56 96 PRO A N 1
ATOM 755 C CA . PRO A 1 96 ? -5.101 -0.659 14.893 1.00 68.56 96 PRO A CA 1
ATOM 756 C C . PRO A 1 96 ? -6.121 -0.048 13.926 1.00 68.56 96 PRO A C 1
ATOM 758 O O . PRO A 1 96 ? -6.322 -0.605 12.852 1.00 68.56 96 PRO A O 1
ATOM 761 N N . TYR A 1 97 ? -6.692 1.127 14.219 1.00 75.88 97 TYR A N 1
ATOM 762 C CA . TYR A 1 97 ? -7.606 1.789 13.277 1.00 75.88 97 TYR A CA 1
ATOM 763 C C . TYR A 1 97 ? -6.927 2.174 11.960 1.00 75.88 97 TYR A C 1
ATOM 765 O O . TYR A 1 97 ? -7.510 1.974 10.900 1.00 75.88 97 TYR A O 1
ATOM 773 N N . LYS A 1 98 ? -5.681 2.660 11.998 1.00 79.69 98 LYS A N 1
ATOM 774 C CA . LYS A 1 98 ? -4.920 3.004 10.784 1.00 79.69 98 LYS A CA 1
ATOM 775 C C . LYS A 1 98 ? -4.622 1.784 9.921 1.00 79.69 98 LYS A C 1
ATOM 777 O O . LYS A 1 98 ? -4.732 1.862 8.702 1.00 79.69 98 LYS A O 1
ATOM 782 N N . GLU A 1 99 ? -4.277 0.660 10.545 1.00 82.81 99 GLU A N 1
ATOM 783 C CA . GLU A 1 99 ? -4.052 -0.590 9.817 1.00 82.81 99 GLU A CA 1
ATOM 784 C C . GLU A 1 99 ? -5.351 -1.132 9.211 1.00 82.81 99 GLU A C 1
ATOM 786 O O . GLU A 1 99 ? -5.361 -1.516 8.045 1.00 82.81 99 GLU A O 1
ATOM 791 N N . VAL A 1 100 ? -6.452 -1.118 9.968 1.00 85.25 100 VAL A N 1
ATOM 792 C CA . VAL A 1 100 ? -7.772 -1.544 9.478 1.00 85.25 100 VAL A CA 1
ATOM 793 C C . VAL A 1 100 ? -8.217 -0.679 8.302 1.00 85.25 100 VAL A C 1
ATOM 795 O O . VAL A 1 100 ? -8.620 -1.217 7.276 1.00 85.25 100 VAL A O 1
ATOM 798 N N . VAL A 1 101 ? -8.090 0.646 8.418 1.00 85.94 101 VAL A N 1
ATOM 799 C CA . VAL A 1 101 ? -8.417 1.579 7.332 1.00 85.94 101 VAL A CA 1
ATOM 800 C C . VAL A 1 101 ? -7.590 1.279 6.088 1.00 85.94 101 VAL A C 1
ATOM 802 O O . VAL A 1 101 ? -8.154 1.144 5.007 1.00 85.94 101 VAL A O 1
ATOM 805 N N . TRP A 1 102 ? -6.274 1.126 6.239 1.00 86.50 102 TRP A N 1
ATOM 806 C CA . TRP A 1 102 ? -5.393 0.816 5.119 1.00 86.50 102 TRP A CA 1
ATOM 807 C C . TRP A 1 102 ? -5.780 -0.498 4.429 1.00 86.50 102 TRP A C 1
ATOM 809 O O . TRP A 1 102 ? -5.979 -0.487 3.218 1.00 86.50 102 TRP A O 1
ATOM 819 N N . ARG A 1 103 ? -5.973 -1.589 5.184 1.00 89.44 103 ARG A N 1
ATOM 820 C CA . ARG A 1 103 ? -6.348 -2.902 4.629 1.00 89.44 103 ARG A CA 1
ATOM 821 C C . ARG A 1 103 ? -7.700 -2.887 3.919 1.00 89.44 103 ARG A C 1
ATOM 823 O O . ARG A 1 103 ? -7.857 -3.513 2.881 1.00 89.44 103 ARG A O 1
ATOM 830 N N . ILE A 1 104 ? -8.685 -2.183 4.474 1.00 90.31 104 ILE A N 1
ATOM 831 C CA . ILE A 1 104 ? -10.003 -2.053 3.841 1.00 90.31 104 ILE A CA 1
ATOM 832 C C . ILE A 1 104 ? -9.888 -1.247 2.545 1.00 90.31 104 ILE A C 1
ATOM 834 O O . ILE A 1 104 ? -10.431 -1.656 1.523 1.00 90.31 104 ILE A O 1
ATOM 838 N N . CYS A 1 105 ? -9.165 -0.122 2.564 1.00 88.44 105 CYS A N 1
ATOM 839 C CA . CYS A 1 105 ? -8.959 0.697 1.372 1.00 88.44 105 CYS A CA 1
ATOM 840 C C . CYS A 1 105 ? -8.286 -0.086 0.244 1.00 88.44 105 CYS A C 1
ATOM 842 O O . CYS A 1 105 ? -8.719 0.023 -0.901 1.00 88.44 105 CYS A O 1
ATOM 844 N N . THR A 1 106 ? -7.242 -0.858 0.548 1.00 88.12 106 THR A N 1
ATOM 845 C CA . THR A 1 106 ? -6.507 -1.617 -0.470 1.00 88.12 106 THR A CA 1
ATOM 846 C C . THR A 1 106 ? -7.364 -2.732 -1.047 1.00 88.12 106 THR A C 1
ATOM 848 O O . THR A 1 106 ? -7.454 -2.847 -2.266 1.00 88.12 106 THR A O 1
ATOM 851 N N . GLU A 1 107 ? 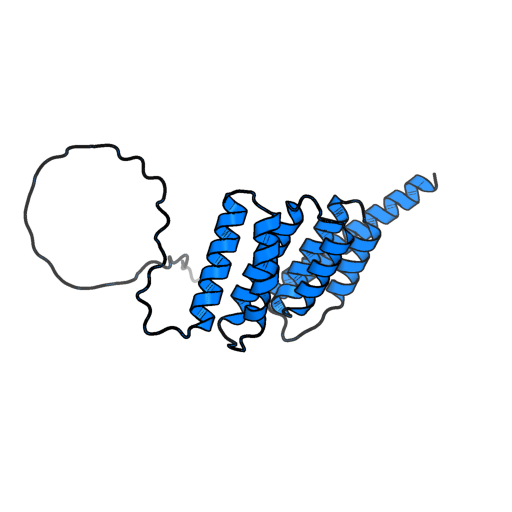-8.089 -3.467 -0.205 1.00 91.00 107 GLU A N 1
ATOM 852 C CA . GLU A 1 107 ? -9.018 -4.507 -0.650 1.00 91.00 107 GLU A CA 1
ATOM 853 C C . GLU A 1 107 ? -10.125 -3.940 -1.555 1.00 91.00 107 GLU A C 1
ATOM 855 O O . GLU A 1 107 ? -10.382 -4.463 -2.640 1.00 91.00 107 GLU A O 1
ATOM 860 N N . ILE A 1 108 ? -10.748 -2.824 -1.154 1.00 91.19 108 ILE A N 1
ATOM 861 C CA . ILE A 1 108 ? -11.767 -2.150 -1.970 1.00 91.19 108 ILE A CA 1
ATOM 862 C C . ILE A 1 108 ? -11.173 -1.729 -3.314 1.00 91.19 108 ILE A C 1
ATOM 864 O O . ILE A 1 108 ? -11.788 -1.988 -4.344 1.00 91.19 108 ILE A O 1
ATOM 868 N N . LEU A 1 109 ? -9.987 -1.112 -3.326 1.00 87.81 109 LEU A N 1
ATOM 869 C CA . LEU A 1 109 ? -9.332 -0.658 -4.555 1.00 87.81 109 LEU A CA 1
ATOM 870 C C . LEU A 1 109 ? -9.008 -1.806 -5.506 1.00 87.81 109 LEU A C 1
ATOM 872 O O . LEU A 1 109 ? -9.261 -1.681 -6.702 1.00 87.81 109 LEU A O 1
ATOM 876 N N . HIS A 1 110 ? -8.500 -2.924 -4.988 1.00 85.56 110 HIS A N 1
ATOM 877 C CA . HIS A 1 110 ? -8.174 -4.096 -5.799 1.00 85.56 110 HIS A CA 1
ATOM 878 C C . HIS A 1 110 ? -9.388 -4.674 -6.528 1.00 85.56 110 HIS A C 1
ATOM 880 O O . HIS A 1 110 ? -9.244 -5.221 -7.622 1.00 85.56 110 HIS A O 1
ATOM 886 N N . HIS A 1 111 ? -10.581 -4.524 -5.956 1.00 87.31 111 HIS A N 1
ATOM 887 C CA . HIS A 1 111 ? -11.819 -5.036 -6.531 1.00 87.31 111 HIS A CA 1
ATOM 888 C C . HIS A 1 111 ? -12.720 -3.965 -7.156 1.00 87.31 111 HIS A C 1
ATOM 890 O O . HIS A 1 111 ? -13.785 -4.283 -7.695 1.00 87.31 111 HIS A O 1
ATOM 896 N N . HIS A 1 112 ? -12.316 -2.696 -7.115 1.00 85.25 112 HIS A N 1
ATOM 897 C CA . HIS A 1 112 ? -13.150 -1.613 -7.603 1.00 85.25 112 HIS A CA 1
ATOM 898 C C . HIS A 1 112 ? -13.163 -1.590 -9.143 1.00 85.25 112 HIS A C 1
ATOM 900 O O . HIS A 1 112 ? -12.114 -1.419 -9.765 1.00 85.25 112 HIS A O 1
ATOM 906 N N . PRO A 1 113 ? -14.339 -1.648 -9.799 1.00 78.19 113 PRO A N 1
ATOM 907 C CA . PRO A 1 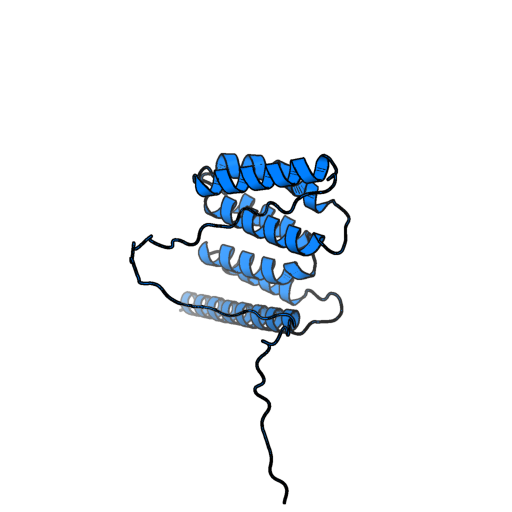113 ? -14.440 -1.729 -11.263 1.00 78.19 113 PRO A CA 1
ATOM 908 C C . PRO A 1 113 ? -13.929 -0.476 -11.994 1.00 78.19 113 PRO A C 1
ATOM 910 O O . PRO A 1 113 ? -13.749 -0.492 -13.207 1.00 78.19 113 PRO A O 1
ATOM 913 N N . ARG A 1 114 ? -13.717 0.624 -11.261 1.00 80.00 114 ARG A N 1
ATOM 914 C CA . ARG A 1 114 ? -13.176 1.896 -11.768 1.00 80.00 114 ARG A CA 1
ATOM 915 C C . ARG A 1 114 ? -11.838 2.283 -11.133 1.00 80.00 114 ARG A C 1
ATOM 917 O O . ARG A 1 114 ? -11.457 3.447 -11.220 1.00 80.00 114 ARG A O 1
ATOM 924 N N . ALA A 1 115 ? -11.166 1.371 -10.427 1.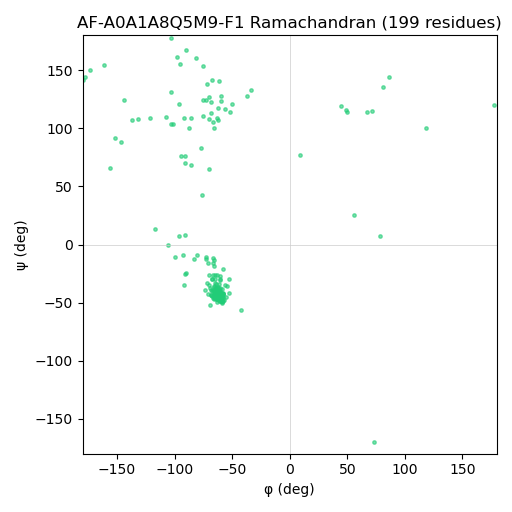00 82.50 115 ALA A N 1
ATOM 925 C CA . ALA A 1 115 ? -9.849 1.681 -9.881 1.00 82.50 115 ALA A CA 1
ATOM 926 C C . ALA A 1 115 ? -8.878 1.970 -11.030 1.00 82.50 115 ALA A C 1
ATOM 928 O O . ALA A 1 115 ? -8.617 1.121 -11.879 1.00 82.50 115 ALA A O 1
ATOM 929 N N . THR A 1 116 ? -8.362 3.195 -11.058 1.00 84.56 116 THR A N 1
ATOM 930 C CA . THR A 1 116 ? -7.255 3.568 -11.937 1.00 84.56 116 THR A CA 1
ATOM 931 C C . THR A 1 116 ? -5.948 3.446 -11.166 1.00 84.56 116 THR A C 1
ATOM 933 O O . THR A 1 116 ? -5.931 3.591 -9.940 1.00 84.56 116 THR A O 1
ATOM 936 N N . MET A 1 117 ? -4.840 3.245 -11.882 1.00 84.75 117 MET A N 1
ATOM 937 C CA . MET A 1 117 ? -3.503 3.247 -11.279 1.00 84.75 117 MET A CA 1
ATOM 938 C C . MET A 1 117 ? -3.247 4.517 -10.456 1.00 84.75 117 MET A C 1
ATOM 940 O O . MET A 1 117 ? -2.718 4.468 -9.350 1.00 84.75 117 MET A O 1
ATOM 944 N N . GLU A 1 118 ? -3.672 5.666 -10.977 1.00 85.50 118 GLU A N 1
ATOM 945 C CA . GLU A 1 118 ? -3.528 6.954 -10.304 1.00 85.50 118 GLU A CA 1
ATOM 946 C C . GLU A 1 118 ? -4.301 6.994 -8.977 1.00 85.50 118 GLU A C 1
ATOM 948 O O . GLU A 1 118 ? -3.762 7.417 -7.955 1.00 85.50 118 GLU A O 1
ATOM 953 N N . SER A 1 119 ? -5.534 6.478 -8.954 1.00 83.31 119 SER A N 1
ATOM 954 C CA . SER A 1 119 ? -6.341 6.383 -7.728 1.00 83.31 119 SER A CA 1
ATOM 955 C C . SER A 1 119 ? -5.716 5.454 -6.678 1.00 83.31 119 SER A C 1
ATOM 957 O O . SER A 1 119 ? -5.755 5.766 -5.481 1.00 83.31 119 SER A O 1
ATOM 959 N N . CYS A 1 120 ? -5.099 4.349 -7.110 1.00 83.81 120 CYS A N 1
ATOM 960 C CA . CYS A 1 120 ? -4.342 3.457 -6.231 1.00 83.81 120 CYS A CA 1
ATOM 961 C C . CYS A 1 120 ? -3.132 4.179 -5.629 1.00 83.81 120 CYS A C 1
ATOM 963 O O . CYS A 1 120 ? -2.979 4.206 -4.406 1.00 83.81 120 CYS A O 1
ATOM 965 N N . ASN A 1 121 ? -2.329 4.844 -6.463 1.00 86.75 121 ASN A N 1
ATOM 966 C CA . ASN A 1 121 ? -1.136 5.571 -6.026 1.00 86.75 121 ASN A CA 1
ATOM 967 C C . ASN A 1 121 ? -1.486 6.688 -5.033 1.00 86.75 121 ASN A C 1
ATOM 969 O O . ASN A 1 121 ? -0.873 6.777 -3.970 1.00 86.75 121 ASN A O 1
ATOM 973 N N . ILE A 1 122 ? -2.519 7.491 -5.319 1.00 87.44 122 ILE A N 1
ATOM 974 C CA . ILE A 1 122 ? -3.002 8.544 -4.409 1.00 87.44 122 ILE A CA 1
ATOM 975 C C . ILE A 1 122 ? -3.397 7.952 -3.052 1.00 87.44 122 ILE A C 1
ATOM 977 O O . ILE A 1 122 ? -3.073 8.521 -2.005 1.00 87.44 122 ILE A O 1
ATOM 981 N N . THR A 1 123 ? -4.079 6.807 -3.049 1.00 85.38 123 THR A N 1
ATOM 982 C CA . THR A 1 123 ? -4.474 6.142 -1.803 1.00 85.38 123 THR A CA 1
ATOM 983 C C . THR A 1 123 ? -3.262 5.645 -1.023 1.00 85.38 123 THR A C 1
ATOM 985 O O . THR A 1 123 ? -3.172 5.908 0.178 1.00 85.38 123 THR A O 1
ATOM 988 N N . TYR A 1 124 ? -2.298 5.000 -1.683 1.00 87.94 124 TYR A N 1
ATOM 989 C CA . TYR A 1 124 ? -1.065 4.558 -1.033 1.00 87.94 124 TYR A CA 1
ATOM 990 C C . TYR A 1 124 ? -0.277 5.730 -0.435 1.00 87.94 124 TYR A C 1
ATOM 992 O O . TYR A 1 124 ? 0.147 5.641 0.718 1.00 87.94 124 TYR A O 1
ATOM 1000 N N . GLU A 1 125 ? -0.124 6.845 -1.156 1.00 88.50 125 GLU A N 1
ATOM 1001 C CA . GLU A 1 125 ? 0.558 8.038 -0.632 1.00 88.50 125 GLU A CA 1
ATOM 1002 C C . GLU A 1 125 ? -0.168 8.630 0.585 1.00 88.50 125 GLU A C 1
ATOM 1004 O O . GLU A 1 125 ? 0.458 8.906 1.611 1.00 88.50 125 GLU A O 1
ATOM 1009 N N . ARG A 1 126 ? -1.504 8.729 0.542 1.00 85.19 126 ARG A N 1
ATOM 1010 C CA . ARG A 1 126 ? -2.293 9.151 1.713 1.00 85.19 126 ARG A CA 1
ATOM 1011 C C . ARG A 1 126 ? -2.064 8.235 2.916 1.00 85.19 126 ARG A C 1
ATOM 1013 O O . ARG A 1 126 ? -1.882 8.721 4.033 1.00 85.19 126 ARG A O 1
ATOM 1020 N N . MET A 1 127 ? -2.023 6.920 2.705 1.00 84.44 127 MET A N 1
ATOM 1021 C CA . MET A 1 127 ? -1.832 5.955 3.791 1.00 84.44 127 MET A CA 1
ATOM 1022 C C . MET A 1 127 ? -0.420 5.990 4.370 1.00 84.44 127 MET A C 1
ATOM 1024 O O . MET A 1 127 ? -0.273 5.861 5.587 1.00 84.44 127 MET A O 1
ATOM 1028 N N . LYS A 1 128 ? 0.618 6.238 3.564 1.00 87.12 128 LYS A N 1
ATOM 1029 C CA . LYS A 1 128 ? 1.995 6.412 4.065 1.00 87.12 128 LYS A CA 1
ATOM 1030 C C . LYS A 1 128 ? 2.090 7.526 5.109 1.00 87.12 128 LYS A C 1
ATOM 1032 O O . LYS A 1 128 ? 2.830 7.394 6.084 1.00 87.12 128 LYS A O 1
ATOM 1037 N N . HIS A 1 129 ? 1.302 8.588 4.953 1.00 83.25 129 HIS A N 1
ATOM 1038 C CA . HIS A 1 129 ? 1.253 9.702 5.902 1.00 83.25 129 HIS A CA 1
ATOM 1039 C C . HIS A 1 129 ? 0.386 9.438 7.142 1.00 83.25 129 HIS A C 1
ATOM 1041 O O . HIS A 1 129 ? 0.450 10.202 8.104 1.00 83.25 129 HIS A O 1
ATOM 1047 N N . SER A 1 130 ? -0.376 8.340 7.182 1.00 76.44 130 SER A N 1
ATOM 1048 C CA . SER A 1 130 ? -1.245 8.014 8.321 1.00 76.44 130 SER A CA 1
ATOM 1049 C C . SER A 1 130 ? -0.461 7.665 9.593 1.00 76.44 130 SER A C 1
ATOM 1051 O O . SER A 1 130 ? -0.929 7.929 10.704 1.00 76.44 130 SER A O 1
ATOM 1053 N N . GLY A 1 131 ? 0.749 7.106 9.484 1.00 75.62 131 GLY A N 1
ATOM 1054 C CA . GLY A 1 131 ? 1.558 6.790 10.658 1.00 75.62 131 GLY A CA 1
ATOM 1055 C C . GLY A 1 131 ? 2.923 6.171 10.372 1.00 75.62 131 GLY A C 1
ATOM 1056 O O . GLY A 1 131 ? 3.076 5.272 9.550 1.00 75.62 131 GLY A O 1
ATOM 1057 N N . VAL A 1 132 ? 3.912 6.580 11.169 1.00 75.94 132 VAL A N 1
ATOM 1058 C CA . VAL A 1 132 ? 5.321 6.179 11.020 1.00 75.94 132 VAL A CA 1
ATOM 1059 C C . VAL A 1 132 ? 5.533 4.662 11.111 1.00 75.94 132 VAL A C 1
ATOM 1061 O O . VAL A 1 132 ? 6.347 4.104 10.381 1.00 75.94 132 VAL A O 1
ATOM 1064 N N . LYS A 1 133 ? 4.801 3.968 11.995 1.00 79.44 133 LYS A N 1
ATOM 1065 C CA . LYS A 1 133 ? 4.949 2.511 12.185 1.00 79.44 133 LYS A CA 1
ATOM 1066 C C . LYS A 1 133 ? 4.492 1.703 10.966 1.00 79.44 133 LYS A C 1
ATOM 1068 O O . LYS A 1 133 ? 5.007 0.610 10.735 1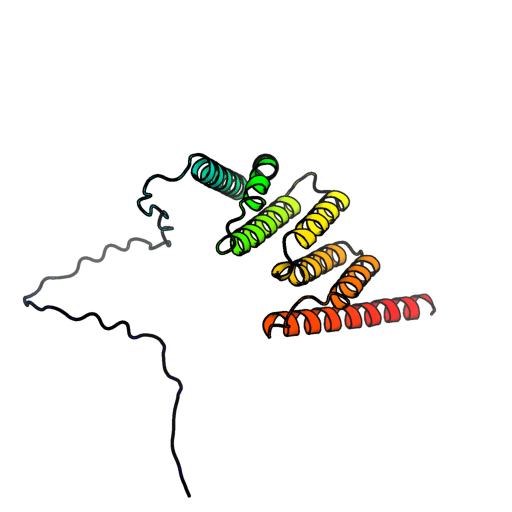.00 79.44 133 LYS A O 1
ATOM 1073 N N . LEU A 1 134 ? 3.522 2.227 10.216 1.00 84.44 134 LEU A N 1
ATOM 1074 C CA . LEU A 1 134 ? 2.939 1.552 9.058 1.00 84.44 134 LEU A CA 1
ATOM 1075 C C . LEU A 1 134 ? 3.672 1.893 7.762 1.00 84.44 134 LEU A C 1
ATOM 1077 O O . LEU A 1 134 ? 3.683 1.056 6.866 1.00 84.44 134 LEU A O 1
ATOM 1081 N N . TYR A 1 135 ? 4.344 3.047 7.705 1.00 88.50 135 TYR A N 1
ATOM 1082 C CA . TYR A 1 135 ? 5.032 3.567 6.522 1.00 88.50 135 TYR A CA 1
ATOM 1083 C C . TYR A 1 135 ? 5.818 2.504 5.736 1.00 88.50 135 TYR A C 1
ATOM 1085 O O . TYR A 1 135 ? 5.523 2.274 4.568 1.00 88.50 135 TYR A O 1
ATOM 1093 N N . LEU A 1 136 ? 6.752 1.789 6.378 1.00 90.56 136 LEU A N 1
ATOM 1094 C CA . LEU A 1 136 ? 7.577 0.780 5.692 1.00 90.56 136 LEU A CA 1
ATOM 1095 C C . LEU A 1 136 ? 6.747 -0.379 5.114 1.00 90.56 136 LEU A C 1
ATOM 1097 O O . LEU A 1 136 ? 7.060 -0.882 4.041 1.00 90.56 136 LEU A O 1
ATOM 1101 N N . THR A 1 137 ? 5.683 -0.794 5.807 1.00 91.19 137 THR A N 1
ATOM 1102 C CA . THR A 1 137 ? 4.779 -1.854 5.325 1.00 91.19 137 THR A CA 1
ATOM 1103 C C . THR A 1 137 ? 3.993 -1.383 4.106 1.00 91.19 137 THR A C 1
ATOM 1105 O O . THR A 1 137 ? 3.894 -2.107 3.123 1.00 91.19 137 THR A O 1
ATOM 1108 N N . ILE A 1 138 ? 3.485 -0.149 4.156 1.00 91.50 138 ILE A N 1
ATOM 1109 C CA . ILE A 1 138 ? 2.714 0.455 3.067 1.00 91.50 138 ILE A CA 1
ATOM 1110 C C . ILE A 1 138 ? 3.609 0.662 1.838 1.00 91.50 138 ILE A C 1
ATOM 1112 O O . ILE A 1 138 ? 3.181 0.399 0.720 1.00 91.50 138 ILE A O 1
ATOM 1116 N N . CYS A 1 139 ? 4.868 1.073 2.024 1.00 92.56 139 CYS A N 1
ATOM 1117 C CA . CYS A 1 139 ? 5.834 1.185 0.929 1.00 92.56 139 CYS A CA 1
ATOM 1118 C C . CYS A 1 139 ? 6.135 -0.165 0.263 1.00 92.56 139 CYS A C 1
ATOM 1120 O O . CYS A 1 139 ? 6.245 -0.218 -0.959 1.00 92.56 139 CYS A O 1
ATOM 1122 N N . LEU A 1 140 ? 6.245 -1.247 1.042 1.00 93.19 140 LEU A N 1
ATOM 1123 C CA . LEU A 1 140 ? 6.424 -2.595 0.496 1.00 93.19 140 LEU A CA 1
ATOM 1124 C C . LEU A 1 140 ? 5.204 -3.044 -0.312 1.00 93.19 140 LEU A C 1
ATOM 1126 O O . LEU A 1 140 ? 5.360 -3.527 -1.428 1.00 93.19 140 LEU A O 1
ATOM 1130 N N . GLU A 1 141 ? 3.996 -2.851 0.215 1.00 92.94 141 GLU A N 1
ATOM 1131 C CA . GLU A 1 141 ? 2.777 -3.221 -0.507 1.00 92.94 141 GLU A CA 1
ATOM 1132 C C . GLU A 1 141 ? 2.603 -2.408 -1.797 1.00 92.94 141 GLU A C 1
ATOM 1134 O O . GLU A 1 141 ? 2.346 -2.977 -2.856 1.00 92.94 141 GLU A O 1
ATOM 1139 N N . HIS A 1 142 ? 2.847 -1.095 -1.740 1.00 92.94 142 HIS A N 1
ATOM 1140 C CA . HIS A 1 142 ? 2.816 -0.229 -2.919 1.00 92.94 142 HIS A CA 1
ATOM 1141 C C . HIS A 1 142 ? 3.855 -0.669 -3.966 1.00 92.94 142 HIS A C 1
ATOM 1143 O O . HIS A 1 142 ? 3.558 -0.699 -5.157 1.00 92.94 142 HIS A O 1
ATOM 1149 N N . CYS A 1 143 ? 5.054 -1.082 -3.541 1.00 94.38 143 CYS A N 1
ATOM 1150 C CA . CYS A 1 143 ? 6.051 -1.648 -4.449 1.00 94.38 143 CYS A CA 1
ATOM 1151 C C . CYS A 1 143 ? 5.511 -2.891 -5.174 1.00 94.38 143 CYS A C 1
ATOM 1153 O O . CYS A 1 143 ? 5.589 -2.959 -6.398 1.00 94.38 143 CYS A O 1
ATOM 1155 N N . PHE A 1 144 ? 4.904 -3.840 -4.455 1.00 92.25 144 PHE A N 1
ATOM 1156 C CA . PHE A 1 144 ? 4.319 -5.027 -5.086 1.00 92.25 144 PHE A CA 1
ATOM 1157 C C . PHE A 1 144 ? 3.176 -4.685 -6.038 1.00 92.25 144 PHE A C 1
ATOM 1159 O O . PHE A 1 144 ? 3.104 -5.263 -7.120 1.00 92.25 144 PHE A O 1
ATOM 1166 N N . HIS A 1 145 ? 2.332 -3.713 -5.686 1.00 91.06 145 HIS A N 1
ATOM 1167 C CA . HIS A 1 145 ? 1.293 -3.215 -6.584 1.00 91.06 145 HIS A CA 1
ATOM 1168 C C . HIS A 1 145 ? 1.890 -2.702 -7.903 1.00 91.06 145 HIS A C 1
ATOM 1170 O O . HIS A 1 145 ? 1.441 -3.086 -8.980 1.00 91.06 145 HIS A O 1
ATOM 1176 N N . LEU A 1 146 ? 2.945 -1.887 -7.842 1.00 92.12 146 LEU A N 1
ATOM 1177 C CA . LEU A 1 146 ? 3.624 -1.367 -9.033 1.00 92.12 146 LEU A CA 1
ATOM 1178 C C . LEU A 1 146 ? 4.268 -2.488 -9.863 1.00 92.12 146 LEU A C 1
ATOM 1180 O O . LEU A 1 146 ? 4.160 -2.485 -11.089 1.00 92.12 146 LEU A O 1
ATOM 1184 N N . LEU A 1 147 ? 4.876 -3.483 -9.208 1.00 92.38 147 LEU A N 1
ATOM 1185 C CA . LEU A 1 147 ? 5.482 -4.637 -9.882 1.00 92.38 147 LEU A CA 1
ATOM 1186 C C . LEU A 1 147 ? 4.453 -5.502 -10.615 1.00 92.38 147 LEU A C 1
ATOM 1188 O O . LEU A 1 147 ? 4.701 -5.889 -11.755 1.00 92.38 147 LEU A O 1
ATOM 1192 N N . LEU A 1 148 ? 3.293 -5.768 -10.004 1.00 90.12 148 LEU A N 1
ATOM 1193 C CA . LEU A 1 148 ? 2.202 -6.517 -10.645 1.00 90.12 148 LEU A CA 1
ATOM 1194 C C . LEU A 1 148 ? 1.686 -5.826 -11.912 1.00 90.12 148 LEU A C 1
ATOM 1196 O O . LEU A 1 148 ? 1.218 -6.493 -12.830 1.00 90.12 148 LEU A O 1
ATOM 1200 N N . ASN A 1 149 ? 1.817 -4.503 -11.980 1.00 88.06 149 ASN A N 1
ATOM 1201 C CA . ASN A 1 149 ? 1.420 -3.699 -13.128 1.00 88.06 149 ASN A CA 1
ATOM 1202 C C . ASN A 1 149 ? 2.576 -3.383 -14.099 1.00 88.06 149 ASN A C 1
ATOM 1204 O O . ASN A 1 149 ? 2.403 -2.598 -15.029 1.00 88.06 149 ASN A O 1
ATOM 1208 N N . GLY A 1 150 ? 3.761 -3.970 -13.895 1.00 89.94 150 GLY A N 1
ATOM 1209 C CA . GLY A 1 150 ? 4.922 -3.800 -14.776 1.00 89.94 150 GLY A CA 1
ATOM 1210 C C . GLY A 1 150 ? 5.701 -2.490 -14.601 1.00 89.94 150 GLY A C 1
ATOM 1211 O O . GLY A 1 150 ? 6.630 -2.229 -15.365 1.00 89.94 150 GLY A O 1
ATOM 1212 N N . GLN A 1 151 ? 5.386 -1.673 -13.593 1.00 90.94 151 GLN A N 1
ATOM 1213 C CA . GLN A 1 151 ? 6.054 -0.392 -13.327 1.00 90.94 151 GLN A CA 1
ATOM 1214 C C . GLN A 1 151 ? 7.311 -0.584 -12.466 1.00 90.94 151 GLN A C 1
ATOM 1216 O O . GLN A 1 151 ? 7.365 -0.220 -11.290 1.00 90.94 151 GLN A O 1
ATOM 1221 N N . MET A 1 152 ? 8.329 -1.222 -13.045 1.00 91.94 152 MET A N 1
ATOM 1222 C CA . MET A 1 152 ? 9.518 -1.663 -12.308 1.00 91.94 152 MET A CA 1
ATOM 1223 C C . MET A 1 152 ? 10.412 -0.508 -11.821 1.00 91.94 152 MET A C 1
ATOM 1225 O O . MET A 1 152 ? 10.954 -0.576 -10.716 1.00 91.94 152 MET A O 1
ATOM 1229 N N . GLU A 1 153 ? 10.554 0.558 -12.611 1.00 91.81 153 GLU A N 1
ATOM 1230 C CA . GLU A 1 153 ? 11.373 1.723 -12.240 1.00 91.81 153 GLU A CA 1
ATOM 1231 C C . GLU A 1 153 ? 10.701 2.537 -11.118 1.00 91.81 153 GLU A C 1
ATOM 1233 O O . GLU A 1 153 ? 11.352 2.878 -10.126 1.00 91.81 153 GLU A O 1
ATOM 1238 N N . GLU A 1 154 ? 9.382 2.755 -11.186 1.00 92.12 154 GLU A N 1
ATOM 1239 C CA . GLU A 1 154 ? 8.608 3.369 -10.100 1.00 92.12 154 GLU A CA 1
ATOM 1240 C C . GLU A 1 154 ? 8.663 2.522 -8.824 1.00 92.12 154 GLU A C 1
ATOM 1242 O O . GLU A 1 154 ? 8.882 3.060 -7.737 1.00 92.12 154 GLU A O 1
ATOM 1247 N N . ALA A 1 155 ? 8.527 1.196 -8.934 1.00 94.69 155 ALA A N 1
ATOM 1248 C CA . ALA A 1 155 ? 8.631 0.289 -7.792 1.00 94.69 155 ALA A CA 1
ATOM 1249 C C . ALA A 1 155 ? 9.990 0.420 -7.083 1.00 94.69 155 ALA A C 1
ATOM 1251 O O . ALA A 1 155 ? 10.056 0.493 -5.852 1.00 94.69 155 ALA A O 1
ATOM 1252 N N . LYS A 1 156 ? 11.080 0.513 -7.853 1.00 94.25 156 LYS A N 1
ATOM 1253 C CA . LYS A 1 156 ? 12.427 0.747 -7.322 1.00 94.25 156 LYS A CA 1
ATOM 1254 C C . LYS A 1 156 ? 12.558 2.124 -6.667 1.00 94.25 156 LYS A C 1
ATOM 1256 O O . LYS A 1 156 ? 13.163 2.229 -5.594 1.00 94.25 156 LYS A O 1
ATOM 1261 N N . LEU A 1 157 ? 12.013 3.175 -7.282 1.00 93.38 157 LEU A N 1
ATOM 1262 C CA . LEU A 1 157 ? 12.022 4.523 -6.708 1.00 93.38 157 LEU A CA 1
ATOM 1263 C C . LEU A 1 157 ? 11.333 4.529 -5.338 1.00 93.38 157 LEU A C 1
ATOM 1265 O O . LEU A 1 157 ? 11.892 5.051 -4.373 1.00 93.38 157 LEU A O 1
ATOM 1269 N N . GLN A 1 158 ? 10.179 3.870 -5.225 1.00 93.06 158 GLN A N 1
ATOM 1270 C CA . GLN A 1 158 ? 9.437 3.758 -3.969 1.00 93.06 158 GLN A CA 1
ATOM 1271 C C . GLN A 1 158 ? 10.249 3.073 -2.862 1.00 93.06 158 GLN A C 1
ATOM 1273 O O . GLN A 1 158 ? 10.302 3.573 -1.735 1.00 93.06 158 GLN A O 1
ATOM 1278 N N . LEU A 1 159 ? 10.942 1.972 -3.173 1.00 94.31 159 LEU A N 1
ATOM 1279 C CA . LEU A 1 159 ? 11.824 1.306 -2.206 1.00 94.31 159 LEU A CA 1
ATOM 1280 C C . LEU A 1 159 ? 13.024 2.174 -1.812 1.00 94.31 159 LEU A C 1
ATOM 1282 O O . LEU A 1 159 ? 13.428 2.164 -0.653 1.00 94.31 159 LEU A O 1
ATOM 1286 N N . SER A 1 160 ? 13.567 2.952 -2.749 1.00 93.50 160 SER A N 1
ATOM 1287 C CA . SER A 1 160 ? 14.696 3.855 -2.489 1.00 93.50 160 SER A CA 1
ATOM 1288 C C . SER A 1 160 ? 14.310 4.969 -1.511 1.00 93.50 160 SER A C 1
ATOM 1290 O O . SER A 1 160 ? 15.041 5.252 -0.562 1.00 93.50 160 SER A O 1
ATOM 1292 N N . VAL A 1 161 ? 13.122 5.557 -1.691 1.00 91.94 161 VAL A N 1
ATOM 1293 C CA . VAL A 1 161 ? 12.569 6.541 -0.748 1.00 91.94 161 VAL A CA 1
ATOM 1294 C C . VAL A 1 161 ? 12.336 5.890 0.616 1.00 91.94 161 VAL A C 1
ATOM 1296 O O . VAL A 1 161 ? 12.747 6.442 1.638 1.00 91.94 161 VAL A O 1
ATOM 1299 N N . ALA A 1 162 ? 11.755 4.687 0.645 1.00 91.88 162 ALA A N 1
ATOM 1300 C CA . ALA A 1 162 ? 11.480 3.975 1.888 1.00 91.88 162 ALA A CA 1
ATOM 1301 C C . ALA A 1 162 ? 12.754 3.592 2.666 1.00 91.88 162 ALA A C 1
ATOM 1303 O O . ALA A 1 162 ? 12.762 3.674 3.893 1.00 91.88 162 ALA A O 1
ATOM 1304 N N . GLU A 1 163 ? 13.841 3.230 1.977 1.00 90.12 163 GLU A N 1
ATOM 1305 C CA . GLU A 1 163 ? 15.140 2.928 2.594 1.00 90.12 163 GLU A CA 1
ATOM 1306 C C . GLU A 1 163 ? 15.728 4.142 3.328 1.00 90.12 163 GLU A C 1
ATOM 1308 O O . GLU A 1 163 ? 16.315 3.993 4.404 1.00 90.12 163 GLU A O 1
ATOM 1313 N N . SER A 1 164 ? 15.550 5.343 2.768 1.00 86.94 164 SER A N 1
ATOM 1314 C CA . SER A 1 164 ? 16.046 6.598 3.348 1.00 86.94 164 SER A CA 1
ATOM 1315 C C . SER A 1 164 ? 15.268 7.051 4.591 1.00 86.94 164 SER A C 1
ATOM 1317 O O . SER A 1 164 ? 15.712 7.942 5.316 1.00 86.94 164 SER A O 1
ATOM 1319 N N . TRP A 1 165 ? 14.124 6.422 4.879 1.00 83.25 165 TRP A N 1
ATOM 1320 C CA . TRP A 1 165 ? 13.290 6.780 6.016 1.00 83.25 165 TRP A CA 1
ATOM 1321 C C . TRP A 1 165 ? 13.981 6.433 7.343 1.00 83.25 165 TRP A C 1
ATOM 1323 O O . TRP A 1 165 ? 14.358 5.286 7.610 1.00 83.25 165 TRP A O 1
ATOM 1333 N N . ARG A 1 166 ? 14.152 7.441 8.203 1.00 75.00 166 ARG A N 1
ATOM 1334 C CA . ARG A 1 166 ? 14.761 7.319 9.534 1.00 75.00 166 ARG A CA 1
ATOM 1335 C C . ARG A 1 166 ? 13.864 8.031 10.541 1.00 75.00 166 ARG A C 1
ATOM 1337 O O . ARG A 1 166 ? 13.793 9.255 10.545 1.00 75.00 166 ARG A O 1
ATOM 1344 N N . TYR A 1 167 ? 13.162 7.279 11.387 1.00 70.62 167 TYR A N 1
ATOM 1345 C CA . TYR A 1 167 ? 12.345 7.873 12.446 1.00 70.62 167 TYR A CA 1
ATOM 1346 C C . TYR A 1 167 ? 12.357 7.038 13.727 1.00 70.62 167 TYR A C 1
ATOM 1348 O O . TYR A 1 167 ? 11.947 5.877 13.727 1.00 70.62 167 TYR A O 1
ATOM 1356 N N . GLY A 1 168 ? 12.736 7.682 14.835 1.00 70.31 168 GLY A N 1
ATOM 1357 C CA . GLY A 1 168 ? 12.677 7.119 16.185 1.00 70.31 168 GLY A CA 1
ATOM 1358 C C . GLY A 1 168 ? 13.736 6.054 16.485 1.00 70.31 168 GLY A C 1
ATOM 1359 O O . GLY A 1 168 ? 14.683 5.856 15.728 1.00 70.31 168 GLY A O 1
ATOM 1360 N N . LYS A 1 169 ? 13.574 5.376 17.630 1.00 70.94 169 LYS A N 1
ATOM 1361 C CA . LYS A 1 169 ? 14.376 4.198 17.989 1.00 70.94 169 LYS A CA 1
ATOM 1362 C C . LYS A 1 169 ? 13.929 3.018 17.131 1.00 70.94 169 LYS A C 1
ATOM 1364 O O . LYS A 1 169 ? 12.748 2.675 17.138 1.00 70.94 169 LYS A O 1
ATOM 1369 N N . GLU A 1 170 ? 14.871 2.410 16.421 1.00 70.31 170 GLU A N 1
ATOM 1370 C CA . GLU A 1 170 ? 14.606 1.272 15.548 1.00 70.31 170 GLU A CA 1
ATOM 1371 C C . GLU A 1 170 ? 14.219 0.049 16.387 1.00 70.31 170 GLU A C 1
ATOM 1373 O O . GLU A 1 170 ? 15.003 -0.477 17.176 1.00 70.31 170 GLU A O 1
ATOM 1378 N N . SER A 1 171 ? 12.967 -0.382 16.256 1.00 77.81 171 SER A N 1
ATOM 1379 C CA . SER A 1 171 ? 12.527 -1.663 16.808 1.00 77.81 171 SER A CA 1
ATOM 1380 C C . SER A 1 171 ? 13.050 -2.819 15.952 1.00 77.81 171 SER A C 1
ATOM 1382 O O . SER A 1 171 ? 13.231 -2.672 14.743 1.00 77.81 171 SER A O 1
ATOM 1384 N N . ALA A 1 172 ? 13.219 -4.004 16.546 1.00 78.06 172 ALA A N 1
ATOM 1385 C CA . ALA A 1 172 ? 13.663 -5.192 15.812 1.00 78.06 172 ALA A CA 1
ATOM 1386 C C . ALA A 1 172 ? 12.778 -5.495 14.583 1.00 78.06 172 ALA A C 1
ATOM 1388 O O . ALA A 1 172 ? 13.281 -5.897 13.538 1.00 78.06 172 ALA A O 1
ATOM 1389 N N . THR A 1 173 ? 11.465 -5.254 14.662 1.00 78.50 173 THR A N 1
ATOM 1390 C CA . THR A 1 173 ? 10.540 -5.450 13.532 1.00 78.50 173 THR A CA 1
ATOM 1391 C C . THR A 1 173 ? 10.705 -4.404 12.431 1.00 78.50 173 THR A C 1
ATOM 1393 O O . THR A 1 173 ? 10.536 -4.731 11.259 1.00 78.50 173 THR A O 1
ATOM 1396 N N . GLN A 1 174 ? 11.055 -3.158 12.766 1.00 82.31 174 GLN A N 1
ATOM 1397 C CA . GLN A 1 174 ? 11.408 -2.147 11.765 1.00 82.31 174 GLN A CA 1
ATOM 1398 C C . GLN A 1 174 ? 12.712 -2.512 11.058 1.00 82.31 174 GLN A C 1
ATOM 1400 O O . GLN A 1 174 ? 12.766 -2.410 9.836 1.00 82.31 174 GLN A O 1
ATOM 1405 N N . HIS A 1 175 ? 13.697 -3.024 11.796 1.00 86.12 175 HIS A N 1
ATOM 1406 C CA . HIS A 1 175 ? 14.976 -3.440 11.230 1.00 86.12 175 HIS A CA 1
ATOM 1407 C C . HIS A 1 175 ? 14.818 -4.509 10.143 1.00 86.12 175 HIS A C 1
ATOM 1409 O O . HIS A 1 175 ? 15.306 -4.346 9.026 1.00 86.12 175 HIS A O 1
ATOM 1415 N N . HIS A 1 176 ? 14.039 -5.559 10.420 1.00 88.62 176 HIS A N 1
ATOM 1416 C CA . HIS A 1 176 ? 13.746 -6.596 9.426 1.00 88.62 176 HIS A CA 1
ATOM 1417 C C . HIS A 1 176 ? 13.032 -6.033 8.185 1.00 88.62 176 HIS A C 1
ATOM 1419 O O . HIS A 1 176 ? 13.324 -6.448 7.067 1.00 88.62 176 HIS A O 1
ATOM 1425 N N . LYS A 1 177 ? 12.124 -5.057 8.347 1.00 89.44 177 LYS A N 1
ATOM 1426 C CA . LYS A 1 177 ? 11.456 -4.405 7.205 1.00 89.44 177 LYS A CA 1
ATOM 1427 C C . LYS A 1 177 ? 12.426 -3.580 6.362 1.00 89.44 177 LYS A C 1
ATOM 1429 O O . LYS A 1 177 ? 12.315 -3.599 5.142 1.00 89.44 177 LYS A O 1
ATOM 1434 N N . VAL A 1 178 ? 13.373 -2.881 6.987 1.00 90.56 178 VAL A N 1
ATOM 1435 C CA . VAL A 1 178 ? 14.415 -2.132 6.269 1.00 90.56 178 VAL A CA 1
ATOM 1436 C C . VAL A 1 178 ? 15.314 -3.085 5.482 1.00 90.56 178 VAL A C 1
ATOM 1438 O O . VAL A 1 178 ? 15.522 -2.861 4.292 1.00 90.56 178 VAL A O 1
ATOM 1441 N N . GLN A 1 179 ? 15.766 -4.185 6.093 1.00 92.25 179 GLN A N 1
ATOM 1442 C CA . GLN A 1 179 ? 16.539 -5.218 5.391 1.00 92.25 179 GLN A CA 1
ATOM 1443 C C . GLN A 1 179 ? 15.766 -5.798 4.200 1.00 92.25 179 GLN A C 1
ATOM 1445 O O . GLN A 1 179 ? 16.325 -5.981 3.120 1.00 92.25 179 GLN A O 1
ATOM 1450 N N . LEU A 1 180 ? 14.463 -6.038 4.371 1.00 93.94 180 LEU A N 1
ATOM 1451 C CA . LEU A 1 180 ? 13.601 -6.531 3.302 1.00 93.94 180 LEU A CA 1
ATOM 1452 C C . LEU A 1 180 ? 13.488 -5.526 2.145 1.00 93.94 180 LEU A C 1
ATOM 1454 O O . LEU A 1 180 ? 13.614 -5.910 0.985 1.00 93.94 180 LEU A O 1
ATOM 1458 N N . ILE A 1 181 ? 13.308 -4.238 2.450 1.00 94.38 181 ILE A N 1
ATOM 1459 C CA . ILE A 1 181 ? 13.294 -3.156 1.452 1.00 94.38 181 ILE A CA 1
ATOM 1460 C C . ILE A 1 181 ? 14.618 -3.116 0.677 1.00 94.38 181 ILE A C 1
ATOM 1462 O O . ILE A 1 181 ? 14.606 -3.028 -0.550 1.00 94.38 181 ILE A O 1
ATOM 1466 N N . GLN A 1 182 ? 15.753 -3.231 1.369 1.00 94.69 182 GLN A N 1
ATOM 1467 C CA . GLN A 1 182 ? 17.082 -3.246 0.749 1.00 94.69 182 GLN A CA 1
ATOM 1468 C C . GLN A 1 182 ? 17.284 -4.458 -0.170 1.00 94.69 182 GLN A C 1
ATOM 1470 O O . GLN A 1 182 ? 17.778 -4.317 -1.293 1.00 94.69 182 GLN A O 1
ATOM 1475 N N . ALA A 1 183 ? 16.861 -5.642 0.276 1.00 95.75 183 ALA A N 1
ATOM 1476 C CA . ALA A 1 183 ? 16.913 -6.863 -0.519 1.00 95.75 183 ALA A CA 1
ATOM 1477 C C . ALA A 1 183 ? 16.082 -6.732 -1.805 1.00 95.75 183 ALA A C 1
ATOM 1479 O O . ALA A 1 183 ? 16.596 -6.979 -2.894 1.00 95.75 183 ALA A O 1
ATOM 1480 N N . TYR A 1 184 ? 14.834 -6.262 -1.712 1.00 95.94 184 TYR A N 1
ATOM 1481 C CA . TYR A 1 184 ? 14.009 -6.062 -2.905 1.00 95.94 184 TYR A CA 1
ATOM 1482 C C . TYR A 1 184 ? 14.561 -4.975 -3.825 1.00 95.94 184 TYR A C 1
ATOM 1484 O O . TYR A 1 184 ? 14.588 -5.173 -5.037 1.00 95.94 184 TYR A O 1
ATOM 1492 N N . ARG A 1 185 ? 15.064 -3.856 -3.288 1.00 95.31 185 ARG A N 1
ATOM 1493 C CA . ARG A 1 185 ? 15.649 -2.794 -4.119 1.00 95.31 185 ARG A CA 1
ATOM 1494 C C . ARG A 1 185 ? 16.846 -3.310 -4.914 1.00 95.31 185 ARG A C 1
ATOM 1496 O O . ARG A 1 185 ? 16.902 -3.103 -6.122 1.00 95.31 185 ARG A O 1
ATOM 1503 N N . SER A 1 186 ? 17.774 -3.997 -4.248 1.00 95.12 186 SER A N 1
ATOM 1504 C CA . SER A 1 186 ? 18.961 -4.564 -4.902 1.00 95.12 186 SER A CA 1
ATOM 1505 C C . SER A 1 186 ? 18.610 -5.641 -5.936 1.00 95.12 186 SER A C 1
ATOM 1507 O O . SER A 1 186 ? 19.246 -5.715 -6.988 1.00 95.12 186 SER A O 1
ATOM 1509 N N . LEU A 1 187 ? 17.557 -6.428 -5.694 1.00 95.50 187 LEU A N 1
ATOM 1510 C CA . LEU A 1 187 ? 17.033 -7.371 -6.679 1.00 95.50 187 LEU A CA 1
ATOM 1511 C C . LEU A 1 187 ? 16.485 -6.648 -7.918 1.00 95.50 187 LEU A C 1
ATOM 1513 O O . LEU A 1 187 ? 16.804 -7.041 -9.040 1.00 95.50 187 LEU A O 1
ATOM 1517 N N . LEU A 1 188 ? 15.707 -5.577 -7.737 1.00 94.62 188 LEU A N 1
ATOM 1518 C CA . LEU A 1 188 ? 15.216 -4.768 -8.856 1.00 94.62 188 LEU A CA 1
ATOM 1519 C C . LEU A 1 188 ? 16.367 -4.108 -9.622 1.00 94.62 188 LEU A C 1
ATOM 1521 O O . LEU A 1 188 ? 16.363 -4.125 -10.850 1.00 94.62 188 LEU A O 1
ATOM 1525 N N . ASP A 1 189 ? 17.383 -3.597 -8.920 1.00 94.06 189 ASP A N 1
ATOM 1526 C CA . ASP A 1 189 ? 18.608 -3.069 -9.533 1.00 94.06 189 ASP A CA 1
ATOM 1527 C C . ASP A 1 189 ? 19.277 -4.104 -10.449 1.00 94.06 189 ASP A C 1
ATOM 1529 O O . ASP A 1 189 ? 19.643 -3.790 -11.58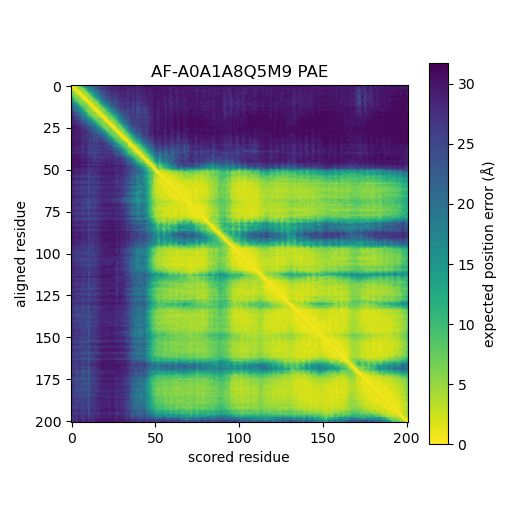6 1.00 94.06 189 ASP A O 1
ATOM 1533 N N . TYR A 1 190 ? 19.391 -5.348 -9.980 1.00 95.00 190 TYR A N 1
ATOM 1534 C CA . TYR A 1 190 ? 19.950 -6.445 -10.762 1.00 95.00 190 TYR A CA 1
ATOM 1535 C C . TYR A 1 190 ? 19.098 -6.778 -11.993 1.00 95.00 190 TYR A C 1
ATOM 1537 O O . TYR A 1 190 ? 19.636 -6.889 -13.096 1.00 95.00 190 TYR A O 1
ATOM 1545 N N . ILE A 1 191 ? 17.777 -6.894 -11.834 1.00 93.06 191 ILE A N 1
ATOM 1546 C CA . ILE A 1 191 ? 16.859 -7.217 -12.936 1.00 93.06 191 ILE A CA 1
ATOM 1547 C C . ILE A 1 191 ? 16.899 -6.123 -14.012 1.00 93.06 191 ILE A C 1
ATOM 1549 O O . ILE A 1 191 ? 17.083 -6.431 -15.191 1.00 93.06 191 ILE A O 1
ATOM 1553 N N . ILE A 1 192 ? 16.812 -4.849 -13.614 1.00 91.69 192 ILE A N 1
ATOM 1554 C CA . ILE A 1 192 ? 16.907 -3.694 -14.521 1.00 91.69 192 ILE A CA 1
ATOM 1555 C C . ILE A 1 192 ? 18.253 -3.693 -15.260 1.00 91.69 192 ILE A C 1
ATOM 1557 O O . ILE A 1 192 ? 18.321 -3.414 -16.459 1.00 91.69 192 ILE A O 1
ATOM 1561 N N . TRP A 1 193 ? 19.349 -4.010 -14.567 1.00 92.81 193 TRP A N 1
ATOM 1562 C CA . TRP A 1 193 ? 20.665 -4.113 -15.194 1.00 92.81 193 TRP A CA 1
ATOM 1563 C C . TRP A 1 193 ? 20.746 -5.261 -16.208 1.00 92.81 193 TRP A C 1
ATOM 1565 O O . TRP A 1 193 ? 21.293 -5.078 -17.299 1.00 92.81 193 TRP A O 1
ATOM 1575 N N . CYS A 1 194 ? 20.186 -6.429 -15.886 1.00 91.94 194 CYS A N 1
ATOM 1576 C CA . CYS A 1 194 ? 20.102 -7.558 -16.809 1.00 91.94 194 CYS A CA 1
ATOM 1577 C C . CYS A 1 194 ? 19.333 -7.195 -18.082 1.00 91.94 194 CYS A C 1
ATOM 1579 O O . CYS A 1 194 ? 19.780 -7.539 -19.176 1.00 91.94 194 CYS A O 1
ATOM 1581 N N . ASP A 1 195 ? 18.223 -6.472 -17.955 1.00 90.31 195 ASP A N 1
ATOM 1582 C CA . ASP A 1 195 ? 17.414 -6.041 -19.094 1.00 90.31 195 ASP A CA 1
ATOM 1583 C C . ASP A 1 195 ? 18.167 -5.044 -19.994 1.00 90.31 195 ASP A C 1
ATOM 1585 O O . ASP A 1 195 ? 18.279 -5.224 -21.210 1.00 90.31 195 ASP A O 1
ATOM 1589 N N . LYS A 1 196 ? 18.850 -4.066 -19.384 1.00 90.81 196 LYS A N 1
ATOM 1590 C CA . LYS A 1 196 ? 19.743 -3.125 -20.091 1.00 90.81 196 LYS A CA 1
ATOM 1591 C C . LYS A 1 196 ? 20.908 -3.817 -20.797 1.00 90.81 196 LYS A C 1
ATOM 1593 O O . LYS A 1 196 ? 21.399 -3.322 -21.807 1.00 90.81 196 LYS A O 1
ATOM 1598 N N . ARG A 1 197 ? 21.393 -4.944 -20.271 1.00 91.25 197 ARG A N 1
ATOM 1599 C CA . ARG A 1 197 ? 22.428 -5.749 -20.936 1.00 91.25 197 ARG A CA 1
ATOM 1600 C C . ARG A 1 197 ? 21.889 -6.521 -22.132 1.00 91.25 197 ARG A C 1
ATOM 1602 O O . ARG A 1 197 ? 22.596 -6.618 -23.126 1.00 91.25 197 ARG A O 1
ATOM 1609 N N . ARG A 1 198 ? 20.674 -7.066 -22.038 1.00 87.75 198 ARG A N 1
ATOM 1610 C CA . ARG A 1 198 ? 20.039 -7.827 -23.127 1.00 87.75 198 ARG A CA 1
ATOM 1611 C C . ARG A 1 198 ? 19.670 -6.936 -24.306 1.00 87.75 198 ARG A C 1
ATOM 1613 O O . ARG A 1 198 ? 19.890 -7.330 -25.436 1.00 87.75 198 ARG A O 1
ATOM 1620 N N . THR A 1 199 ? 19.184 -5.730 -24.036 1.00 83.25 199 THR A N 1
ATOM 1621 C CA . THR A 1 199 ? 18.814 -4.732 -25.058 1.00 83.25 199 THR A CA 1
ATOM 1622 C C . THR A 1 199 ? 20.007 -4.082 -25.769 1.00 83.25 199 THR A C 1
ATOM 1624 O O . THR A 1 199 ? 19.823 -3.407 -26.777 1.00 83.25 199 THR A O 1
ATOM 1627 N N . ARG A 1 200 ? 21.229 -4.257 -25.249 1.00 68.00 200 ARG A N 1
ATOM 1628 C CA . ARG A 1 200 ? 22.485 -3.800 -25.873 1.00 68.00 200 ARG A CA 1
ATOM 1629 C C . ARG A 1 200 ? 23.161 -4.861 -26.747 1.00 68.00 200 ARG A C 1
ATOM 1631 O O . ARG A 1 200 ? 24.169 -4.539 -27.372 1.00 68.00 200 ARG A O 1
ATOM 1638 N N . SER A 1 201 ? 22.669 -6.099 -26.717 1.00 51.66 201 SER A N 1
ATOM 1639 C CA . SER A 1 201 ? 23.157 -7.212 -27.538 1.00 51.66 201 SER A CA 1
ATOM 1640 C C . SER A 1 201 ? 22.293 -7.391 -28.775 1.00 51.66 201 SER A C 1
ATOM 1642 O O . SER A 1 201 ? 22.831 -8.024 -29.708 1.00 51.66 201 SER A O 1
#